Protein 5MQH (pdb70)

InterPro domains:
  IPR001932 PPM-type phosphatase-like domain [PF07228] (620-804)
  IPR001932 PPM-type phosphatase-like domain [PS51746] (594-804)
  IPR001932 PPM-type phosphatase-like domain [SM00331] (592-804)
  IPR001932 PPM-type phosphatase-like domain [SM00332] (322-802)
  IPR014221 Stage II sporulation protein E [TIGR02865] (44-804)
  IPR036457 PPM-type phosphatase-like domain superfamily [G3DSA:3.60.40.10] (586-827)
  IPR036457 PPM-type phosphatase-like domain superfamily [SSF81606] (593-805)
  IPR045768 Stage II sporulation protein E, N-terminal [PF19732] (1-607)
  IPR052016 Bacterial Sigma Factor Regulator [PTHR43156] (480-805)

Organism: Bacillus subtilis (strain 168) (NCBI:txid224308)

Sequence (228 aa):
HHHSYRVSTGAAHAAKGGGLVSGDSYSMMELGARKYAIAISDGGARAHFESNETIKLLEKILESGIDEKIAIKTINSILSLRTTDEIYSTLDLSIIDLQDASCKFLKVGSTPSFIKRGDQVMKVQASNLPIGIINEFDVEVVSEQLKAGDLLIMMSDGIFEGPKHVENHDLWMKRKMKGLKTNDPQEIADLLMEEVIRTRSGQIEDDMTVVVVRIDHNTPKWASIPVP

Foldseek 3Di:
DDFQKDKAKAKDKAFAQRDDDAQKDWDWAQPPDFKIKIKIKHWPPVRVVLVVVLVVVLVCLQVVPDDFLVSQVVNLVSCPPSHDPVTLMWMWMKMAGRHQRKMKIKTFDDFWKWKDDPLDIDTDFDDPDDPPDDRPRSMDMDIDHDDALMKIKGKDPQLLPQQPPDDDSVVVVSVVVSPDDDSRFHVSNVVSVVVSCVNVPNHRRGIIMMMMMGMHGCDDPPDDDDDD

GO terms:
  GO:0042601 endospore-forming forespore (C, IDA)
  GO:0005515 protein binding (F, IPI)

Radius of gyration: 17.97 Å; Cα contacts (8 Å, |Δi|>4): 409; chains: 1; bounding box: 43×56×44 Å

Nearest PDB structures (foldseek):
  5mqh-assembly1_A  TM=1.004E+00  e=4.136E-48  Bacillus subtilis
  5ucg-assembly1_A  TM=8.141E-01  e=6.153E-36  Bacillus subtilis subsp. subtilis str. 168
  5ucg-assembly2_E-2  TM=8.140E-01  e=7.369E-36  Bacillus subtilis subsp. subtilis str. 168
  5ucg-assembly3_C  TM=8.212E-01  e=2.311E-35  Bacillus subtilis subsp. subtilis str. 168
  5ucg-assembly1_B  TM=8.108E-01  e=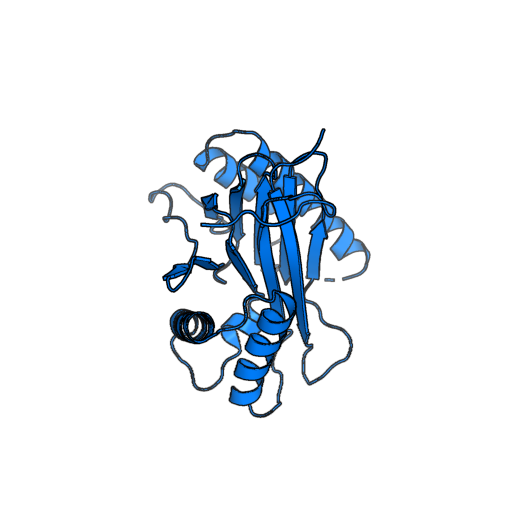2.606E-35  Bacillus subtilis subsp. subtilis str. 168

B-factor: mean 68.5, std 19.84, range [20.0, 147.84]

Secondary structure (DSSP, 8-state):
---SEEEEEEEEEE-GGG-S--SEEEEEE--TTTEEEEEEEE--HHHHHHHHHHHHHHHHHHTTT--HHHHHHHHHHHHHTT--TT---EEEEEEEETTT-EEEEEEESSPPEEEEETTEEEEE--PPPPTTS--TT-EEEEEEE--TT-EEEEE-HHHHT--TT-S-HHHHHHHHHHT-----HHHHHHHHHHHHHHHTTT---S-EEEEEEEEEE---TTPPPP--

Structure (mmCIF, N/CA/C/O backbone):
data_5MQH
#
_entry.id   5MQH
#
_cell.length_a   56.285
_cell.length_b   122.506
_cell.length_c   81.617
_cell.angle_alpha   90.00
_cell.angle_beta   90.00
_cell.angle_gamma   90.00
#
_symmetry.space_group_name_H-M   'C 2 2 21'
#
loop_
_entity.id
_entity.type
_entity.pdbx_description
1 polymer 'Serine phosphatase'
2 water water
#
loop_
_atom_site.group_PDB
_atom_site.id
_atom_site.type_symbol
_atom_site.label_atom_id
_atom_site.label_alt_id
_atom_site.label_comp_id
_atom_site.label_asym_id
_atom_site.label_entity_id
_atom_site.label_seq_id
_atom_site.pdbx_PDB_ins_code
_atom_site.Cartn_x
_atom_site.Cartn_y
_atom_site.Cartn_z
_atom_site.occupancy
_atom_site.B_iso_or_equiv
_atom_site.auth_seq_id
_atom_site.auth_comp_id
_atom_site.auth_asym_id
_atom_site.auth_atom_id
_atom_site.pdbx_PDB_model_num
ATOM 1 N N . HIS A 1 8 ? -3.161 33.144 -12.090 1.00 118.94 587 HIS A N 1
ATOM 2 C CA . HIS A 1 8 ? -1.830 33.663 -12.553 1.00 121.00 587 HIS A CA 1
ATOM 3 C C . HIS A 1 8 ? -0.774 33.778 -11.427 1.00 110.93 587 HIS A C 1
ATOM 4 O O . HIS A 1 8 ? 0.429 33.751 -11.710 1.00 114.58 587 HIS A O 1
ATOM 11 N N . HIS A 1 9 ? -1.215 33.933 -10.177 1.00 97.80 588 HIS A N 1
ATOM 12 C CA . HIS A 1 9 ? -0.315 33.989 -9.018 1.00 92.67 588 HIS A CA 1
ATOM 13 C C . HIS A 1 9 ? -0.465 32.696 -8.234 1.00 87.57 588 HIS A C 1
ATOM 14 O O . HIS A 1 9 ? -1.582 32.326 -7.868 1.00 84.68 588 HIS A O 1
ATOM 21 N N . HIS A 1 10 ? 0.652 32.031 -7.935 1.00 82.73 589 HIS A N 1
ATOM 22 C CA . HIS A 1 10 ? 0.585 30.754 -7.210 1.00 77.37 589 HIS A CA 1
ATOM 23 C C . HIS A 1 10 ? 0.532 30.841 -5.694 1.00 72.19 589 HIS A C 1
ATOM 24 O O . HIS A 1 10 ? 1.210 31.670 -5.095 1.00 72.04 589 HIS A O 1
ATOM 31 N N . SER A 1 11 ? -0.324 30.006 -5.095 1.00 64.06 590 SER A N 1
ATOM 32 C CA . SER A 1 11 ? -0.578 30.058 -3.657 1.00 67.33 590 SER A CA 1
ATOM 33 C C . SER A 1 11 ? 0.643 29.613 -2.875 1.00 67.59 590 SER A C 1
ATOM 34 O O . SER A 1 11 ? 0.877 30.099 -1.761 1.00 72.10 590 SER A O 1
ATOM 37 N N . TYR A 1 12 ? 1.415 28.693 -3.471 1.00 65.56 591 TYR A N 1
ATOM 38 C CA . TYR A 1 12 ? 2.632 28.148 -2.871 1.00 61.77 591 TYR A CA 1
ATOM 39 C C . TYR A 1 12 ? 3.854 28.446 -3.707 1.00 52.90 591 TYR A C 1
ATOM 40 O O . TYR A 1 12 ? 3.763 28.714 -4.869 1.00 54.60 591 TYR A O 1
ATOM 49 N N . ARG A 1 13 ? 5.005 28.360 -3.074 1.00 57.49 592 ARG A N 1
ATOM 50 C CA . ARG A 1 13 ? 6.302 28.636 -3.677 1.00 56.96 592 ARG A CA 1
ATOM 51 C C . ARG A 1 13 ? 7.276 27.598 -3.098 1.00 56.55 592 ARG A C 1
ATOM 52 O O . ARG A 1 13 ? 6.996 26.977 -2.083 1.00 60.04 592 ARG A O 1
ATOM 60 N N . VAL A 1 14 ? 8.437 27.425 -3.697 1.00 57.07 593 VAL A N 1
ATOM 61 C CA . VAL A 1 14 ? 9.334 26.375 -3.259 1.00 55.07 593 VAL A CA 1
ATOM 62 C C . VAL A 1 14 ? 10.715 26.950 -2.960 1.00 54.69 593 VAL A C 1
ATOM 63 O O . VAL A 1 14 ? 11.194 27.807 -3.686 1.00 55.78 593 VAL A O 1
ATOM 67 N N . SER A 1 15 ? 11.342 26.503 -1.881 1.00 55.37 594 SER A N 1
ATOM 68 C CA . SER A 1 15 ? 12.741 26.863 -1.617 1.00 54.02 594 SER A CA 1
ATOM 69 C C . SER A 1 15 ? 13.543 25.581 -1.554 1.00 52.31 594 SER A C 1
ATOM 70 O O . SER A 1 15 ? 13.114 24.621 -0.931 1.00 52.65 594 SER A O 1
ATOM 73 N N . THR A 1 16 ? 14.711 25.590 -2.180 1.00 45.34 595 THR A N 1
ATOM 74 C CA . THR A 1 16 ? 15.412 24.385 -2.495 1.00 43.29 595 THR A CA 1
ATOM 75 C C . THR A 1 16 ? 16.892 24.467 -2.180 1.00 45.51 595 THR A C 1
ATOM 76 O O . THR A 1 16 ? 17.490 25.549 -2.174 1.00 49.69 595 THR A O 1
ATOM 80 N N . GLY A 1 17 ? 17.489 23.303 -1.992 1.00 39.82 596 GLY A N 1
ATOM 81 C CA . GLY A 1 17 ? 18.889 23.211 -1.661 1.00 42.72 596 GLY A CA 1
ATOM 82 C C . GLY A 1 17 ? 19.388 21.880 -2.156 1.00 41.95 596 GLY A C 1
ATOM 83 O O . GLY A 1 17 ? 18.588 21.016 -2.520 1.00 44.31 596 GLY A O 1
ATOM 84 N N . ALA A 1 18 ? 20.699 21.720 -2.196 1.00 38.01 597 ALA A N 1
ATOM 85 C CA . ALA A 1 18 ? 21.275 20.565 -2.833 1.00 41.77 597 ALA A CA 1
ATOM 86 C C . ALA A 1 18 ? 22.732 20.490 -2.489 1.00 43.80 597 ALA A C 1
ATOM 87 O O . ALA A 1 18 ? 23.398 21.510 -2.513 1.00 55.38 597 ALA A O 1
ATOM 89 N N . ALA A 1 19 ? 23.195 19.305 -2.115 1.00 41.59 598 ALA A N 1
ATOM 90 C CA . ALA A 1 19 ? 24.615 19.032 -1.909 1.00 47.48 598 ALA A CA 1
ATOM 91 C C . ALA A 1 19 ? 24.952 17.824 -2.770 1.00 51.12 598 ALA A C 1
ATOM 92 O O . ALA A 1 19 ? 24.081 17.005 -3.035 1.00 50.00 598 ALA A O 1
ATOM 94 N N . HIS A 1 20 ? 26.203 17.750 -3.210 1.00 50.24 599 HIS A N 1
ATOM 95 C CA . HIS A 1 20 ? 26.655 16.735 -4.144 1.00 53.96 599 HIS A CA 1
ATOM 96 C C . HIS A 1 20 ? 28.176 16.529 -4.005 1.00 56.44 599 HIS A C 1
ATOM 97 O O . HIS A 1 20 ? 28.943 17.488 -4.016 1.00 59.52 599 HIS A O 1
ATOM 104 N N . ALA A 1 21 ? 28.592 15.282 -3.820 1.00 55.89 600 ALA A N 1
ATOM 105 C CA . ALA A 1 21 ? 29.994 14.919 -3.726 1.00 59.47 600 ALA A CA 1
ATOM 106 C C . ALA A 1 21 ? 30.269 13.814 -4.703 1.00 63.12 600 ALA A C 1
ATOM 107 O O . ALA A 1 21 ? 29.347 13.088 -5.078 1.00 69.06 600 ALA A O 1
ATOM 109 N N . ALA A 1 22 ? 31.538 13.687 -5.094 1.00 67.04 601 ALA A N 1
ATOM 110 C CA . ALA A 1 22 ? 31.978 12.660 -6.046 1.00 71.12 601 ALA A CA 1
ATOM 111 C C . ALA A 1 22 ? 32.850 11.600 -5.375 1.00 78.57 601 ALA A C 1
ATOM 112 O O . ALA A 1 22 ? 33.341 11.807 -4.256 1.00 69.41 601 ALA A O 1
ATOM 114 N N . LYS A 1 23 ? 33.008 10.470 -6.073 1.00 84.66 602 LYS A N 1
ATOM 115 C CA . LYS A 1 23 ? 33.928 9.386 -5.697 1.00 93.78 602 LYS A CA 1
ATOM 116 C C . LYS A 1 23 ? 35.343 9.894 -5.377 1.00 101.60 602 LYS A C 1
ATOM 117 O O . LYS A 1 23 ? 35.879 10.726 -6.122 1.00 102.20 602 LYS A O 1
ATOM 123 N N . GLY A 1 24 ? 35.929 9.386 -4.285 1.00 103.05 603 GLY A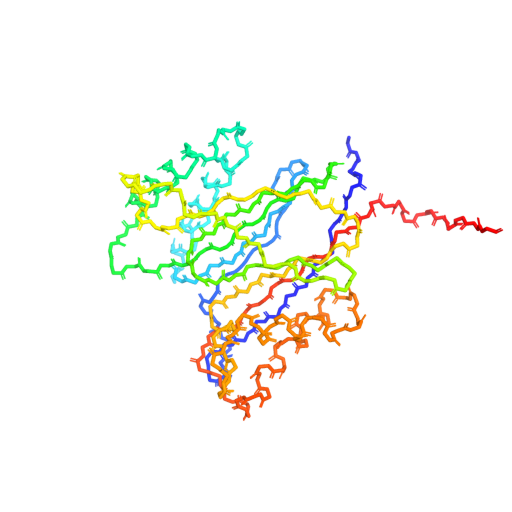 N 1
ATOM 124 C CA . GLY A 1 24 ? 37.302 9.726 -3.844 1.00 103.99 603 GLY A CA 1
ATOM 125 C C . GLY A 1 24 ? 37.662 11.202 -3.671 1.00 107.61 603 GLY A C 1
ATOM 126 O O . GLY A 1 24 ? 38.829 11.578 -3.818 1.00 107.14 603 GLY A O 1
ATOM 127 N N . GLY A 1 25 ? 36.673 12.036 -3.346 1.00 104.77 604 GLY A N 1
ATOM 128 C CA . GLY A 1 25 ? 36.845 13.494 -3.335 1.00 100.31 604 GLY A CA 1
ATOM 129 C C . GLY A 1 25 ? 37.112 14.059 -4.720 1.00 98.92 604 GLY A C 1
ATOM 130 O O . GLY A 1 25 ? 37.882 15.006 -4.872 1.00 108.76 604 GLY A O 1
ATOM 131 N N . GLY A 1 26 ? 36.475 13.469 -5.730 1.00 96.45 605 GLY A N 1
ATOM 132 C CA . GLY A 1 26 ? 36.663 13.868 -7.120 1.00 95.65 605 GLY A CA 1
ATOM 133 C C . GLY A 1 26 ? 35.894 15.132 -7.446 1.00 89.15 605 GLY A C 1
ATOM 134 O O . GLY A 1 26 ? 35.104 15.602 -6.638 1.00 79.49 605 GLY A O 1
ATOM 135 N N . LEU A 1 27 ? 36.116 15.662 -8.647 1.00 96.96 606 LEU A N 1
ATOM 136 C CA . LEU A 1 27 ? 35.576 16.973 -9.054 1.00 103.90 606 LEU A CA 1
ATOM 137 C C . LEU A 1 27 ? 34.311 16.891 -9.936 1.00 95.75 606 LEU A C 1
ATOM 138 O O . LEU A 1 27 ? 33.575 17.868 -10.017 1.00 91.05 606 LEU A O 1
ATOM 143 N N . VAL A 1 28 ? 34.059 15.745 -10.580 1.00 97.87 607 VAL A N 1
ATOM 144 C CA . VAL A 1 28 ? 32.830 15.518 -11.376 1.00 93.07 607 VAL A CA 1
ATOM 145 C C . VAL A 1 28 ? 32.117 14.223 -10.945 1.00 93.16 607 VAL A C 1
ATOM 146 O O . VAL A 1 28 ? 32.702 13.149 -11.065 1.00 83.08 607 VAL A O 1
ATOM 150 N N . SER A 1 29 ? 30.858 14.335 -10.483 1.00 93.68 608 SER A N 1
ATOM 151 C CA . SER A 1 29 ? 29.986 13.175 -10.180 1.00 88.48 608 SER A CA 1
ATOM 152 C C . SER A 1 29 ? 29.137 12.670 -11.381 1.00 86.91 608 SER A C 1
ATOM 153 O O . SER A 1 29 ? 28.868 13.422 -12.329 1.00 83.40 608 SER A O 1
ATOM 156 N N . GLY A 1 30 ? 28.747 11.385 -11.314 1.00 85.03 609 GLY A N 1
ATOM 157 C CA . GLY A 1 30 ? 27.821 10.709 -12.259 1.00 77.50 609 GLY A CA 1
ATOM 158 C C . GLY A 1 30 ? 26.348 10.629 -11.837 1.00 76.97 609 GLY A C 1
ATOM 159 O O . GLY A 1 30 ? 25.500 10.144 -12.598 1.00 66.09 609 GLY A O 1
ATOM 160 N N . ASP A 1 31 ? 26.038 11.085 -10.621 1.00 75.27 610 ASP A N 1
ATOM 161 C CA . ASP A 1 31 ? 24.659 11.373 -10.242 1.00 74.40 610 ASP A CA 1
ATOM 162 C C . ASP A 1 31 ? 24.211 12.565 -11.075 1.00 69.88 610 ASP A C 1
ATOM 163 O O . ASP A 1 31 ? 24.982 13.490 -11.296 1.00 71.67 610 ASP A O 1
ATOM 168 N N . SER A 1 32 ? 22.968 12.534 -11.528 1.00 62.07 611 SER A N 1
ATOM 169 C CA . SER A 1 32 ? 22.342 13.656 -12.198 1.00 59.31 611 SER A CA 1
ATOM 170 C C . SER A 1 32 ? 21.192 14.117 -11.287 1.00 60.22 611 SER A C 1
ATOM 171 O O . SER A 1 32 ? 20.601 13.281 -10.603 1.00 61.55 611 SER A O 1
ATOM 174 N N . TYR A 1 33 ? 20.919 15.430 -11.231 1.00 52.49 612 TYR A N 1
ATOM 175 C CA . TYR A 1 33 ? 19.655 15.925 -10.687 1.00 50.34 612 TYR A CA 1
ATOM 176 C C . TYR A 1 33 ? 19.173 17.194 -11.364 1.00 54.08 612 TYR A C 1
ATOM 177 O O . TYR A 1 33 ? 19.922 17.898 -12.033 1.00 49.40 612 TYR A O 1
ATOM 186 N N . SER A 1 34 ? 17.896 17.479 -11.168 1.00 58.79 613 SER A N 1
ATOM 187 C CA . SER A 1 34 ? 17.273 18.617 -11.786 1.00 58.92 613 SER A CA 1
ATOM 188 C C . SER A 1 34 ? 16.101 19.074 -10.943 1.00 61.28 613 SER A C 1
ATOM 189 O O . SER A 1 34 ? 15.378 18.247 -10.377 1.00 64.71 613 SER A O 1
ATOM 192 N N . MET A 1 35 ? 15.916 20.386 -10.866 1.00 64.10 614 MET A N 1
ATOM 193 C CA . MET A 1 35 ? 14.721 20.975 -10.251 1.00 67.04 614 MET A CA 1
ATOM 194 C C . MET A 1 35 ? 14.249 22.211 -11.023 1.00 61.81 614 MET A C 1
ATOM 195 O O . MET A 1 35 ? 14.940 23.209 -11.069 1.00 60.33 614 MET A O 1
ATOM 200 N N . MET A 1 36 ? 13.045 22.116 -11.575 1.00 62.60 615 MET A N 1
ATOM 201 C CA . MET A 1 36 ? 12.581 22.915 -12.706 1.00 63.96 615 MET A CA 1
ATOM 202 C C . MET A 1 36 ? 11.114 23.184 -12.530 1.00 66.23 615 MET A C 1
ATOM 203 O O . MET A 1 36 ? 10.398 22.357 -11.986 1.00 63.96 615 MET A O 1
ATOM 208 N N . GLU A 1 37 ? 10.651 24.285 -13.102 1.00 72.36 616 GLU A N 1
ATOM 209 C CA . GLU A 1 37 ? 9.282 24.714 -12.928 1.00 76.88 616 GLU A CA 1
ATOM 210 C C . GLU A 1 37 ? 8.230 23.827 -13.614 1.00 80.14 616 GLU A C 1
ATOM 211 O O . GLU A 1 37 ? 7.111 23.762 -13.132 1.00 90.78 616 GLU A O 1
ATOM 217 N N . LEU A 1 38 ? 8.560 23.137 -14.701 1.00 73.20 617 LEU A N 1
ATOM 218 C CA . LEU A 1 38 ? 7.564 22.270 -15.380 1.00 81.20 617 LEU A CA 1
ATOM 219 C C . LEU A 1 38 ? 6.218 22.967 -15.632 1.00 82.96 617 LEU A C 1
ATOM 220 O O . LEU A 1 38 ? 5.230 22.764 -14.896 1.00 73.57 617 LEU A O 1
ATOM 225 N N . GLY A 1 39 ? 6.206 23.807 -16.669 1.00 85.35 618 GLY A N 1
ATOM 226 C CA . GLY A 1 39 ? 4.998 24.490 -17.110 1.00 83.12 618 GLY A CA 1
ATOM 227 C C . GLY A 1 39 ? 4.479 25.489 -16.099 1.00 89.21 618 GLY A C 1
ATOM 228 O O . GLY A 1 39 ? 5.251 26.057 -15.313 1.00 98.92 618 GLY A O 1
ATOM 229 N N . ALA A 1 40 ? 3.160 25.674 -16.107 1.00 91.18 619 ALA A N 1
ATOM 230 C CA . ALA A 1 40 ? 2.499 26.708 -15.308 1.00 87.97 619 ALA A CA 1
ATOM 231 C C . ALA A 1 40 ? 2.603 26.464 -13.802 1.00 84.30 619 ALA A C 1
ATOM 232 O O . ALA A 1 40 ? 3.409 27.099 -13.108 1.00 82.54 619 ALA A O 1
ATOM 234 N N . ARG A 1 41 ? 1.820 25.506 -13.321 1.00 81.94 620 ARG A N 1
ATOM 235 C CA . ARG A 1 41 ? 1.532 25.379 -11.892 1.00 84.28 620 ARG A CA 1
ATOM 236 C C . ARG A 1 41 ? 2.245 24.252 -11.137 1.00 74.73 620 ARG A C 1
ATOM 237 O O . ARG A 1 41 ? 2.071 24.127 -9.933 1.00 78.14 620 ARG A O 1
ATOM 245 N N . LYS A 1 42 ? 3.079 23.485 -11.828 1.00 63.95 621 LYS A N 1
ATOM 246 C CA . LYS A 1 42 ? 3.795 22.362 -11.247 1.00 65.56 621 LYS A CA 1
ATOM 247 C C . LYS A 1 42 ? 5.229 22.754 -10.937 1.00 59.54 621 LYS A C 1
ATOM 248 O O . LYS A 1 42 ? 5.694 23.747 -11.423 1.00 63.23 621 LYS A O 1
ATOM 254 N N . TYR A 1 43 ? 5.907 21.980 -10.098 1.00 61.15 622 TYR A N 1
ATOM 255 C CA . TYR A 1 43 ? 7.352 22.130 -9.862 1.00 56.01 622 TYR A CA 1
ATOM 256 C C . TYR A 1 43 ? 7.915 20.737 -9.725 1.00 51.42 622 TYR A C 1
ATOM 257 O O . TYR A 1 43 ? 7.325 19.951 -9.014 1.00 58.18 622 TYR A O 1
ATOM 266 N N . ALA A 1 44 ? 9.047 20.450 -10.362 1.00 45.86 623 ALA A N 1
ATOM 267 C CA . ALA A 1 44 ? 9.533 19.088 -10.532 1.00 45.96 623 ALA A CA 1
ATOM 268 C C . ALA A 1 44 ? 10.965 18.892 -10.054 1.00 50.62 623 ALA A C 1
ATOM 269 O O . ALA A 1 44 ? 11.892 19.639 -10.436 1.00 49.21 623 ALA A O 1
ATOM 271 N N . ILE A 1 45 ? 11.149 17.829 -9.279 1.00 47.72 624 ILE A N 1
ATOM 272 C CA . ILE A 1 45 ? 12.439 17.487 -8.726 1.00 46.38 624 ILE A CA 1
ATOM 273 C C . ILE A 1 45 ? 12.772 16.081 -9.202 1.00 47.56 624 ILE A C 1
ATOM 274 O O . ILE A 1 45 ? 11.916 15.213 -9.146 1.00 51.23 624 ILE A O 1
ATOM 279 N N . ALA A 1 46 ? 14.003 15.839 -9.652 1.00 48.51 625 ALA A N 1
ATOM 280 C CA . ALA A 1 46 ? 14.431 14.491 -10.021 1.00 46.57 625 ALA A CA 1
ATOM 281 C C . ALA A 1 46 ? 15.876 14.226 -9.681 1.00 44.64 625 ALA A C 1
ATOM 282 O O . ALA A 1 46 ? 16.694 15.101 -9.758 1.00 43.90 625 ALA A O 1
ATOM 284 N N . ILE A 1 47 ? 16.169 12.998 -9.290 1.00 47.37 626 ILE A N 1
ATOM 285 C CA . ILE A 1 47 ? 17.518 12.527 -9.128 1.00 45.59 626 ILE A CA 1
ATOM 286 C C . ILE A 1 47 ? 17.569 11.218 -9.858 1.00 44.51 626 ILE A C 1
ATOM 287 O O . ILE A 1 47 ? 16.613 10.434 -9.771 1.00 43.87 626 ILE A O 1
ATOM 292 N N . SER A 1 48 ? 18.685 10.976 -10.547 1.00 42.56 627 SER A N 1
ATOM 293 C CA . SER A 1 48 ? 18.926 9.713 -11.246 1.00 46.96 627 SER A CA 1
ATOM 294 C C . SER A 1 48 ? 20.405 9.357 -11.184 1.00 55.82 627 SER A C 1
ATOM 295 O O . SER A 1 48 ? 21.263 10.227 -11.095 1.00 59.81 627 SER A O 1
ATOM 298 N N . ASP A 1 49 ? 20.670 8.056 -11.157 1.00 69.04 628 ASP A N 1
ATOM 299 C CA . ASP A 1 49 ? 22.012 7.490 -11.224 1.00 70.15 628 ASP A CA 1
ATOM 300 C C . ASP A 1 49 ? 21.902 6.382 -12.270 1.00 73.29 628 ASP A C 1
ATOM 301 O O . ASP A 1 49 ? 20.944 5.610 -12.253 1.00 66.26 628 ASP A O 1
ATOM 306 N N . GLY A 1 50 ? 22.844 6.331 -13.206 1.00 83.39 629 GLY A N 1
ATOM 307 C CA . GLY A 1 50 ? 22.684 5.512 -14.420 1.00 89.60 629 GLY A CA 1
ATOM 308 C C . GLY A 1 50 ? 21.749 6.201 -15.409 1.00 97.70 629 GLY A C 1
ATOM 309 O O . GLY A 1 50 ? 21.237 5.584 -16.341 1.00 91.56 629 GLY A O 1
ATOM 310 N N . GLY A 1 54 ? 27.973 10.503 -20.434 0.50 73.77 633 GLY A N 1
ATOM 311 C CA . GLY A 1 54 ? 27.672 10.760 -21.839 0.50 74.73 633 GLY A CA 1
ATOM 312 C C . GLY A 1 54 ? 26.853 12.021 -22.053 0.50 73.98 633 GLY A C 1
ATOM 313 O O . GLY A 1 54 ? 25.970 12.347 -21.259 0.50 74.18 633 GLY A O 1
ATOM 314 N N . ALA A 1 55 ? 27.141 12.739 -23.131 0.50 75.74 634 ALA A N 1
ATOM 315 C CA . ALA A 1 55 ? 26.370 13.935 -23.471 0.50 75.50 634 ALA A CA 1
ATOM 316 C C . ALA A 1 55 ? 24.976 13.529 -23.948 0.50 76.12 634 ALA A C 1
ATOM 317 O O . ALA A 1 55 ? 23.969 14.033 -23.452 0.50 66.35 634 ALA A O 1
ATOM 319 N N . ARG A 1 56 ? 24.937 12.607 -24.912 0.50 78.64 635 ARG A N 1
ATOM 320 C CA . ARG A 1 56 ? 23.680 12.067 -25.439 0.50 79.61 635 ARG A CA 1
ATOM 321 C C . ARG A 1 56 ? 22.854 11.334 -24.381 0.50 82.13 635 ARG A C 1
ATOM 322 O O . ARG A 1 56 ? 21.627 11.367 -24.421 0.50 77.60 635 ARG A O 1
ATOM 330 N N . ALA A 1 57 ? 23.537 10.670 -23.449 1.00 92.63 636 ALA A N 1
ATOM 331 C CA . ALA A 1 57 ? 22.907 9.976 -22.305 1.00 96.60 636 ALA A CA 1
ATOM 332 C C . ALA A 1 57 ? 21.947 10.865 -21.504 1.00 100.87 636 ALA A C 1
ATOM 333 O O . ALA A 1 57 ? 20.777 10.506 -21.316 1.00 105.23 636 ALA A O 1
ATOM 335 N N . HIS A 1 58 ? 22.439 12.018 -21.046 1.00 101.79 637 HIS A N 1
ATOM 336 C CA . HIS A 1 58 ? 21.595 12.987 -20.333 1.00 107.65 637 HIS A CA 1
ATOM 337 C C . HIS A 1 58 ? 20.489 13.630 -21.197 1.00 108.05 637 HIS A C 1
ATOM 338 O O . HIS A 1 58 ? 19.550 14.207 -20.648 1.00 110.27 637 HIS A O 1
ATOM 345 N N . PHE A 1 59 ? 20.598 13.562 -22.525 1.00 109.36 638 PHE A N 1
ATOM 346 C CA . PHE A 1 59 ? 19.474 13.943 -23.387 1.00 113.76 638 PHE A CA 1
ATOM 347 C C . PHE A 1 59 ? 18.373 12.868 -23.360 1.00 106.74 638 PHE A C 1
ATOM 348 O O . PHE A 1 59 ? 17.177 13.181 -23.264 1.00 93.73 638 PHE A O 1
ATOM 356 N N . GLU A 1 60 ? 18.779 11.608 -23.460 1.00 106.44 639 GLU A N 1
ATOM 357 C CA . GLU A 1 60 ? 17.827 10.506 -23.429 1.00 105.72 639 GLU A CA 1
ATOM 358 C C . GLU A 1 60 ? 17.132 10.421 -22.077 1.00 96.51 639 GLU A C 1
ATOM 359 O O . GLU A 1 60 ? 15.914 10.238 -22.035 1.00 93.76 639 GLU A O 1
ATOM 365 N N . SER A 1 61 ? 17.904 10.577 -20.993 1.00 90.17 640 SER A N 1
ATOM 366 C CA . SER A 1 61 ? 17.354 10.681 -19.616 1.00 85.47 640 SER A CA 1
ATOM 367 C C . SER A 1 61 ? 16.293 11.760 -19.468 1.00 74.93 640 SER A C 1
ATOM 368 O O . SER A 1 61 ? 15.172 11.471 -19.064 1.00 74.52 640 SER A O 1
ATOM 371 N N . ASN A 1 62 ? 16.646 12.999 -19.802 1.00 67.44 641 ASN A N 1
ATOM 372 C CA . ASN A 1 62 ? 15.708 14.111 -19.660 1.00 73.39 641 ASN A CA 1
ATOM 373 C C . ASN A 1 62 ? 14.448 13.844 -20.477 1.00 69.39 641 ASN A C 1
ATOM 374 O O . ASN A 1 62 ? 13.331 14.154 -20.026 1.00 61.69 641 ASN A O 1
ATOM 379 N N . GLU A 1 63 ? 14.629 13.227 -21.645 1.00 61.78 642 GLU A N 1
ATOM 380 C CA . GLU A 1 63 ? 13.513 12.889 -22.482 1.00 62.53 642 GLU A CA 1
ATOM 381 C C . GLU A 1 63 ? 12.635 11.870 -21.796 1.00 61.21 642 GLU A C 1
ATOM 382 O O . GLU A 1 63 ? 11.415 12.096 -21.670 1.00 64.65 642 GLU A O 1
ATOM 388 N N . THR A 1 64 ? 13.217 10.770 -21.318 1.00 60.75 643 THR A N 1
ATOM 389 C CA . THR A 1 64 ? 12.362 9.771 -20.623 1.00 61.65 643 THR A CA 1
ATOM 390 C C . THR A 1 64 ? 11.697 10.334 -19.375 1.00 58.91 643 THR A C 1
ATOM 391 O O . THR A 1 64 ? 10.522 10.037 -19.114 1.00 58.05 643 THR A O 1
ATOM 395 N N . ILE A 1 65 ? 12.410 11.223 -18.682 1.00 56.75 644 ILE A N 1
ATOM 396 C CA . ILE A 1 65 ? 11.870 11.924 -17.519 1.00 56.28 644 ILE A CA 1
ATOM 397 C C . ILE A 1 65 ? 10.671 12.787 -17.922 1.00 61.33 644 ILE A C 1
ATOM 398 O O . ILE A 1 65 ? 9.660 12.826 -17.191 1.00 55.88 644 ILE A O 1
ATOM 403 N N . LYS A 1 66 ? 10.775 13.463 -19.076 1.00 64.13 645 LYS A N 1
ATOM 404 C CA . LYS A 1 66 ? 9.660 14.244 -19.604 1.00 65.50 645 LYS A CA 1
ATOM 405 C C . LYS A 1 66 ? 8.460 13.347 -19.881 1.00 65.38 645 LYS A C 1
ATOM 406 O O . LYS A 1 66 ? 7.319 13.724 -19.590 1.00 59.38 645 LYS A O 1
ATOM 412 N N . LEU A 1 67 ? 8.704 12.152 -20.419 1.00 62.29 646 LEU A N 1
ATOM 413 C CA . LEU A 1 67 ? 7.588 11.242 -20.680 1.00 61.47 646 LEU A CA 1
ATOM 414 C C . LEU A 1 67 ? 6.957 10.850 -19.380 1.00 58.43 646 LEU A C 1
ATOM 415 O O . LEU A 1 67 ? 5.742 10.994 -19.200 1.00 57.55 646 LEU A O 1
ATOM 420 N N . LEU A 1 68 ? 7.789 10.436 -18.440 1.00 55.38 647 LEU A N 1
ATOM 421 C CA . LEU A 1 68 ? 7.266 10.005 -17.148 1.00 54.86 647 LEU A CA 1
ATOM 422 C C . LEU A 1 68 ? 6.504 11.144 -16.469 1.00 53.30 647 LEU A C 1
ATOM 423 O O . LEU A 1 68 ? 5.453 10.917 -15.866 1.00 50.97 647 LEU A O 1
ATOM 428 N N . GLU A 1 69 ? 6.999 12.372 -16.630 1.00 50.53 648 GLU A N 1
ATOM 429 C CA . GLU A 1 69 ? 6.300 13.529 -16.098 1.00 55.81 648 GLU A CA 1
ATOM 430 C C . GLU A 1 69 ? 4.873 13.569 -16.598 1.00 53.24 648 GLU A C 1
ATOM 431 O O . GLU A 1 69 ? 3.954 13.630 -15.815 1.00 53.42 648 GLU A O 1
ATOM 437 N N . LYS A 1 70 ? 4.694 13.466 -17.906 1.00 55.55 649 LYS A N 1
ATOM 438 C CA . LYS A 1 70 ? 3.387 13.676 -18.510 1.00 55.80 649 LYS A CA 1
ATOM 439 C C . LYS A 1 70 ? 2.382 12.602 -18.102 1.00 51.39 649 LYS A C 1
ATOM 440 O O . LYS A 1 70 ? 1.203 12.902 -17.859 0.50 47.08 649 LYS A O 1
ATOM 446 N N . ILE A 1 71 ? 2.863 11.375 -17.954 1.00 49.17 650 ILE A N 1
ATOM 447 C CA . ILE A 1 71 ? 2.019 10.301 -17.439 1.00 53.98 650 ILE A CA 1
ATOM 448 C C . ILE A 1 71 ? 1.636 10.542 -16.014 1.00 53.00 650 ILE A C 1
ATOM 449 O O . ILE A 1 71 ? 0.455 10.505 -15.677 1.00 57.36 650 ILE A O 1
ATOM 454 N N . LEU A 1 72 ? 2.626 10.778 -15.169 1.00 51.61 651 LEU A N 1
ATOM 455 C CA . LEU A 1 72 ? 2.349 11.128 -13.778 1.00 56.07 651 LEU A CA 1
ATOM 456 C C . LEU A 1 72 ? 1.240 12.176 -13.598 1.00 52.61 651 LEU A C 1
ATOM 457 O O . LEU A 1 72 ? 0.412 12.050 -12.702 0.50 44.66 651 LEU A O 1
ATOM 462 N N . GLU A 1 73 ? 1.252 13.191 -14.470 1.00 55.98 652 GLU A N 1
ATOM 463 C CA . GLU A 1 73 ? 0.309 14.315 -14.418 1.00 61.17 652 GLU A CA 1
ATOM 464 C C . GLU A 1 73 ? -1.017 14.147 -15.145 1.00 59.27 652 GLU A C 1
ATOM 465 O O . GLU A 1 73 ? -1.866 15.031 -15.096 0.73 60.29 652 GLU A O 1
ATOM 471 N N . SER A 1 74 ? -1.204 13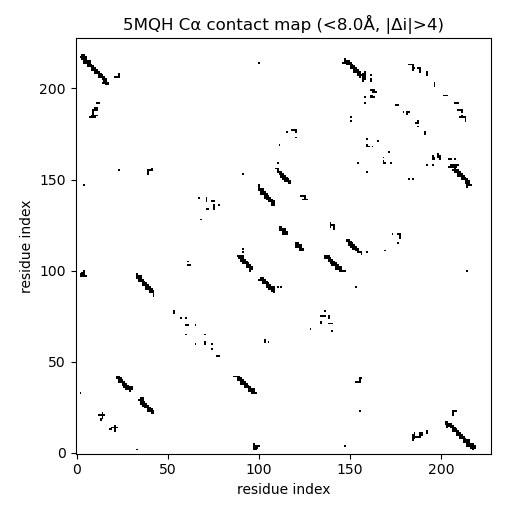.002 -15.781 1.00 59.70 653 SER A N 1
ATOM 472 C CA . SER A 1 74 ? -2.265 12.813 -16.748 1.00 56.08 653 SER A CA 1
ATOM 473 C C . SER A 1 74 ? -3.631 12.608 -16.106 1.00 57.85 653 SER A C 1
ATOM 474 O O . SER A 1 74 ? -4.648 12.762 -16.786 0.73 58.24 653 SER A O 1
ATOM 477 N N . GLY A 1 75 ? -3.665 12.265 -14.810 1.00 58.28 654 GLY A N 1
ATOM 478 C CA . GLY A 1 75 ? -4.931 12.020 -14.103 1.00 54.35 654 GLY A CA 1
ATOM 479 C C . GLY A 1 75 ? -5.345 10.577 -14.213 1.00 56.29 654 GLY A C 1
ATOM 480 O O . GLY A 1 75 ? -6.455 10.176 -13.839 1.00 50.51 654 GLY A O 1
ATOM 481 N N . ILE A 1 76 ? -4.402 9.782 -14.682 1.00 64.44 655 ILE A N 1
ATOM 482 C CA . ILE A 1 76 ? -4.628 8.389 -15.000 1.00 72.23 655 ILE A CA 1
ATOM 483 C C . ILE A 1 76 ? -4.628 7.633 -13.674 1.00 69.42 655 ILE A C 1
ATOM 484 O O . ILE A 1 76 ? -4.001 8.094 -12.713 1.00 70.52 655 ILE A O 1
ATOM 489 N N . ASP A 1 77 ? -5.334 6.505 -13.610 1.00 66.66 656 ASP A N 1
ATOM 490 C CA . ASP A 1 77 ? -5.263 5.626 -12.437 1.00 62.73 656 ASP A CA 1
ATOM 491 C C . ASP A 1 77 ? -3.833 5.102 -12.210 1.00 68.69 656 ASP A C 1
ATOM 492 O O . ASP A 1 77 ? -3.071 4.878 -13.163 1.00 72.50 656 ASP A O 1
ATOM 497 N N . GLU A 1 78 ? -3.482 4.901 -10.939 1.00 71.69 657 GLU A N 1
ATOM 498 C CA . GLU A 1 78 ? -2.098 4.651 -10.533 1.00 67.38 657 GLU A CA 1
ATOM 499 C C . GLU A 1 78 ? -1.555 3.326 -11.010 1.00 60.22 657 GLU A C 1
ATOM 500 O O . GLU A 1 78 ? -0.345 3.204 -11.242 1.00 56.74 657 GLU A O 1
ATOM 506 N N . LYS A 1 79 ? -2.431 2.339 -11.166 1.00 59.50 658 LYS A N 1
ATOM 507 C CA . LYS A 1 79 ? -2.018 1.016 -11.677 1.00 67.06 658 LYS A CA 1
ATOM 508 C C . LYS A 1 79 ? -1.593 1.133 -13.153 1.00 61.03 658 LYS A C 1
ATOM 509 O O . LYS A 1 79 ? -0.539 0.653 -13.579 1.00 62.14 658 LYS A O 1
ATOM 515 N N . ILE A 1 80 ? -2.420 1.828 -13.915 1.00 56.48 659 ILE A N 1
ATOM 516 C CA . ILE A 1 80 ? -2.192 2.056 -15.331 1.00 48.15 659 ILE A CA 1
ATOM 517 C C . ILE A 1 80 ? -0.905 2.830 -15.560 1.00 43.21 659 ILE A C 1
ATOM 518 O O . ILE A 1 80 ? -0.110 2.505 -16.450 0.50 36.59 659 ILE A O 1
ATOM 523 N N . ALA A 1 81 ? -0.706 3.856 -14.741 1.00 43.68 660 ALA A N 1
ATOM 524 C CA . ALA A 1 81 ? 0.496 4.659 -14.837 1.00 46.12 660 ALA A CA 1
ATOM 525 C C . ALA A 1 81 ? 1.701 3.784 -14.618 1.00 50.53 660 ALA A C 1
ATOM 526 O O . ALA A 1 81 ? 2.691 3.903 -15.344 1.00 51.97 660 ALA A O 1
ATOM 528 N N . ILE A 1 82 ? 1.591 2.885 -13.635 1.00 55.15 661 ILE A N 1
ATOM 529 C CA . ILE A 1 82 ? 2.681 1.982 -13.267 1.00 54.67 661 ILE A CA 1
ATOM 530 C C . ILE A 1 82 ? 3.059 1.112 -14.455 1.00 51.02 661 ILE A C 1
ATOM 531 O O . ILE A 1 82 ? 4.236 1.044 -14.826 1.00 49.22 661 ILE A O 1
ATOM 536 N N . LYS A 1 83 ? 2.071 0.471 -15.074 1.00 51.42 662 LYS A N 1
ATOM 537 C CA . LYS A 1 83 ? 2.378 -0.422 -16.184 1.00 49.99 662 LYS A CA 1
ATOM 538 C C . LYS A 1 83 ? 2.768 0.363 -17.450 1.00 48.66 662 LYS A C 1
ATOM 539 O O . LYS A 1 83 ? 3.634 -0.073 -18.237 1.00 44.97 662 LYS A O 1
ATOM 545 N N . THR A 1 84 ? 2.193 1.553 -17.623 1.00 45.80 663 THR A N 1
ATOM 546 C CA . THR A 1 84 ? 2.633 2.417 -18.706 1.00 42.63 663 THR A CA 1
ATOM 547 C C . THR A 1 84 ? 4.105 2.794 -18.568 1.00 45.63 663 THR A C 1
ATOM 548 O O . THR A 1 84 ? 4.884 2.749 -19.525 1.00 46.20 663 THR A O 1
ATOM 552 N N . ILE A 1 85 ? 4.486 3.169 -17.363 1.00 47.92 664 ILE A N 1
ATOM 553 C CA . ILE A 1 85 ? 5.842 3.580 -17.121 1.00 47.16 664 ILE A CA 1
ATOM 554 C C . ILE A 1 85 ? 6.799 2.422 -17.293 1.00 46.54 664 ILE A C 1
ATOM 555 O O . ILE A 1 85 ? 7.850 2.582 -17.880 1.00 53.94 664 ILE A O 1
ATOM 560 N N . ASN A 1 86 ? 6.443 1.258 -16.789 1.00 48.48 665 ASN A N 1
ATOM 561 C CA . ASN A 1 86 ? 7.231 0.056 -17.065 1.00 47.32 665 ASN A CA 1
ATOM 562 C C . ASN A 1 86 ? 7.431 -0.112 -18.572 1.00 48.29 665 ASN A C 1
ATOM 563 O O . ASN A 1 86 ? 8.566 -0.223 -19.013 1.00 49.25 665 ASN A O 1
ATOM 568 N N . SER A 1 87 ? 6.343 -0.089 -19.364 1.00 47.63 666 SER A N 1
ATOM 569 C CA . SER A 1 87 ? 6.459 -0.169 -20.843 1.00 45.44 666 SER A CA 1
ATOM 570 C C . SER A 1 87 ? 7.440 0.842 -21.414 1.00 44.56 666 SER A C 1
ATOM 571 O O . SER A 1 87 ? 8.233 0.515 -22.293 1.00 47.65 666 SER A O 1
ATOM 574 N N . ILE A 1 88 ? 7.363 2.081 -20.927 1.00 43.46 667 ILE A N 1
ATOM 575 C CA . ILE A 1 88 ? 8.245 3.145 -21.404 1.00 43.24 667 ILE A CA 1
ATOM 576 C C . ILE A 1 88 ? 9.670 2.810 -21.108 1.00 48.48 667 ILE A C 1
ATOM 577 O O . ILE A 1 88 ? 10.514 2.975 -21.945 1.00 52.44 667 ILE A O 1
ATOM 582 N N . LEU A 1 89 ? 9.916 2.354 -19.894 1.00 53.73 668 LEU A N 1
ATOM 583 C CA . LEU A 1 89 ? 11.242 2.031 -19.466 1.00 55.50 668 LEU A CA 1
ATOM 584 C C . LEU A 1 89 ? 11.777 0.804 -20.182 1.00 56.63 668 LEU A C 1
ATOM 585 O O . LEU A 1 89 ? 12.914 0.839 -20.570 1.00 53.04 668 LEU A O 1
ATOM 590 N N . SER A 1 90 ? 10.983 -0.255 -20.377 1.00 60.38 669 SER A N 1
ATOM 591 C CA . SER A 1 90 ? 11.457 -1.433 -21.155 1.00 65.21 669 SER A CA 1
ATOM 592 C C . SER A 1 90 ? 11.929 -1.024 -22.535 1.00 62.20 669 SER A C 1
ATOM 593 O O . SER A 1 90 ? 13.042 -1.357 -22.958 1.00 61.27 669 SER A O 1
ATOM 596 N N . LEU A 1 91 ? 11.069 -0.286 -23.220 1.00 58.81 670 LEU A N 1
ATOM 597 C CA . LEU A 1 91 ? 11.467 0.387 -24.438 1.00 64.75 670 LEU A CA 1
ATOM 598 C C . LEU A 1 91 ? 12.451 1.475 -24.016 1.00 70.30 670 LEU A C 1
ATOM 599 O O . LEU A 1 91 ? 12.362 1.989 -22.921 1.00 73.46 670 LEU A O 1
ATOM 604 N N . ARG A 1 92 ? 13.430 1.793 -24.838 1.00 74.04 671 ARG A N 1
ATOM 605 C CA . ARG A 1 92 ? 14.424 2.823 -24.462 1.00 80.16 671 ARG A CA 1
ATOM 606 C C . ARG A 1 92 ? 15.153 2.565 -23.141 1.00 71.86 671 ARG A C 1
ATOM 607 O O . ARG A 1 92 ? 15.572 3.501 -22.499 1.00 75.81 671 ARG A O 1
ATOM 615 N N . THR A 1 93 ? 15.282 1.295 -22.754 1.00 75.04 672 THR A N 1
ATOM 616 C CA . THR A 1 93 ? 16.244 0.827 -21.748 1.00 73.25 672 THR A CA 1
ATOM 617 C C . THR A 1 93 ? 16.666 -0.566 -22.180 1.00 76.69 672 THR A C 1
ATOM 618 O O . THR A 1 93 ? 15.935 -1.250 -22.922 1.00 74.73 672 THR A O 1
ATOM 622 N N . THR A 1 94 ? 17.856 -0.967 -21.747 1.00 85.58 673 THR A N 1
ATOM 623 C CA . THR A 1 94 ? 18.287 -2.358 -21.855 1.00 93.28 673 THR A CA 1
ATOM 624 C C . THR A 1 94 ? 18.440 -3.006 -20.467 1.00 96.99 673 THR A C 1
ATOM 625 O O . THR A 1 94 ? 18.457 -2.326 -19.425 1.00 94.21 673 THR A O 1
ATOM 629 N N . ASP A 1 95 ? 18.529 -4.336 -20.474 1.00 102.28 674 ASP A N 1
ATOM 630 C CA . ASP A 1 95 ? 19.143 -5.082 -19.374 1.00 101.75 674 ASP A CA 1
ATOM 631 C C . ASP A 1 95 ? 20.579 -4.545 -19.267 1.00 95.68 674 ASP A C 1
ATOM 632 O O . ASP A 1 95 ? 20.994 -3.733 -20.091 1.00 93.28 674 ASP A O 1
ATOM 637 N N . GLU A 1 96 ? 21.325 -4.953 -18.247 1.00 95.14 675 GLU A N 1
ATOM 638 C CA . GLU A 1 96 ? 22.690 -4.442 -18.023 1.00 93.75 675 GLU A CA 1
ATOM 639 C C . GLU A 1 96 ? 22.756 -2.915 -17.788 1.00 89.43 675 GLU A C 1
ATOM 640 O O . GLU A 1 96 ? 23.850 -2.368 -17.614 1.00 94.95 675 GLU A O 1
ATOM 646 N N . ILE A 1 97 ? 21.599 -2.240 -17.803 1.00 79.77 676 ILE A N 1
ATOM 647 C CA . ILE A 1 97 ? 21.447 -0.893 -17.283 1.00 81.39 676 ILE A CA 1
ATOM 648 C C . ILE A 1 97 ? 20.422 -0.937 -16.150 1.00 78.94 676 ILE A C 1
ATOM 649 O O . ILE A 1 97 ? 19.225 -1.197 -16.349 1.00 72.20 676 ILE A O 1
ATOM 654 N N . TYR A 1 98 ? 20.942 -0.660 -14.962 1.00 75.52 677 TYR A N 1
ATOM 655 C CA . TYR A 1 98 ? 20.213 -0.713 -13.723 1.00 72.21 677 TYR A CA 1
ATOM 656 C C . TYR A 1 98 ? 20.229 0.716 -13.190 1.00 70.73 677 TYR A C 1
ATOM 657 O O . TYR A 1 98 ? 20.974 1.035 -12.243 1.00 70.87 677 TYR A O 1
ATOM 666 N N . SER A 1 99 ? 19.447 1.588 -13.824 1.00 64.78 678 SER A N 1
ATOM 667 C CA . SER A 1 99 ? 19.406 2.982 -13.395 1.00 63.39 678 SER A CA 1
ATOM 668 C C . SER A 1 99 ? 18.315 3.191 -12.334 1.00 59.79 678 SER A C 1
ATOM 669 O O . SER A 1 99 ? 17.385 2.392 -12.200 1.00 58.72 678 SER A O 1
ATOM 672 N N . THR A 1 100 ? 18.458 4.265 -11.570 1.00 60.26 679 THR A N 1
ATOM 673 C CA . THR A 1 100 ? 17.521 4.592 -10.516 1.00 59.50 679 THR A CA 1
ATOM 674 C C . THR A 1 100 ? 16.945 5.939 -10.841 1.00 57.28 679 THR A C 1
ATOM 675 O O . THR A 1 100 ? 17.599 6.743 -11.493 1.00 60.58 679 THR A O 1
ATOM 679 N N . LEU A 1 101 ? 15.716 6.167 -10.401 1.00 54.87 680 LEU A N 1
ATOM 680 C CA . LEU A 1 101 ? 15.086 7.452 -10.551 1.00 52.99 680 LEU A CA 1
ATOM 681 C C . LEU A 1 101 ? 14.069 7.714 -9.459 1.00 52.71 680 LEU A C 1
ATOM 682 O O . LEU A 1 101 ? 13.115 6.962 -9.341 1.00 57.41 680 LEU A O 1
ATOM 687 N N . ASP A 1 102 ? 14.251 8.795 -8.706 1.00 51.74 681 ASP A N 1
ATOM 688 C CA . ASP A 1 102 ? 13.217 9.313 -7.815 1.00 53.66 681 ASP A CA 1
ATOM 689 C C . ASP A 1 102 ? 12.760 10.617 -8.427 1.00 52.51 681 ASP A C 1
ATOM 690 O O . ASP A 1 102 ? 13.583 11.427 -8.842 1.00 46.98 681 ASP A O 1
ATOM 695 N N . LEU A 1 103 ? 11.447 10.816 -8.485 1.00 49.53 682 LEU A N 1
ATOM 696 C CA . LEU A 1 103 ? 10.881 11.982 -9.124 1.00 48.44 682 LEU A CA 1
ATOM 697 C C . LEU A 1 103 ? 9.646 12.427 -8.380 1.00 47.73 682 LEU A C 1
ATOM 698 O O . LEU A 1 103 ? 8.781 11.624 -8.077 1.00 55.43 682 LEU A O 1
ATOM 703 N N . SER A 1 104 ? 9.575 13.713 -8.091 1.00 47.60 683 SER A N 1
ATOM 704 C CA . SER A 1 104 ? 8.483 14.293 -7.342 1.00 48.86 683 SER A CA 1
ATOM 705 C C . SER A 1 104 ? 8.061 15.556 -8.043 1.00 52.87 683 SER A C 1
ATOM 706 O O . SER A 1 104 ? 8.928 16.315 -8.562 1.00 48.36 683 SER A O 1
ATOM 709 N N . ILE A 1 105 ? 6.749 15.794 -8.045 1.00 46.02 684 ILE A N 1
ATOM 710 C CA . ILE A 1 105 ? 6.198 16.945 -8.714 1.00 47.20 684 ILE A CA 1
ATOM 711 C C . ILE A 1 105 ? 5.101 17.588 -7.866 1.00 49.20 684 ILE A C 1
ATOM 712 O O . ILE A 1 105 ? 4.073 16.960 -7.569 1.00 44.99 684 ILE A O 1
ATOM 717 N N . ILE A 1 106 ? 5.314 18.850 -7.515 1.00 53.64 685 ILE A N 1
ATOM 718 C CA . ILE A 1 106 ? 4.437 19.570 -6.606 1.00 56.89 685 ILE A CA 1
ATOM 719 C C . ILE A 1 106 ? 3.560 20.504 -7.386 1.00 58.13 685 ILE A C 1
ATOM 720 O O . ILE A 1 106 ? 4.062 21.293 -8.169 1.00 60.00 685 ILE A O 1
ATOM 725 N N . ASP A 1 107 ? 2.262 20.443 -7.130 1.00 59.74 686 ASP A N 1
ATOM 726 C CA . ASP A 1 107 ? 1.346 21.425 -7.653 1.00 60.03 686 ASP A CA 1
ATOM 727 C C . ASP A 1 107 ? 1.422 22.650 -6.778 1.00 59.32 686 ASP A C 1
ATOM 728 O O . ASP A 1 107 ? 1.198 22.582 -5.565 1.00 56.13 686 ASP A O 1
ATOM 733 N N . LEU A 1 108 ? 1.674 23.785 -7.415 1.00 61.35 687 LEU A N 1
ATOM 734 C CA . LEU A 1 108 ? 1.875 25.022 -6.714 1.00 57.60 687 LEU A CA 1
ATOM 735 C C . LEU A 1 108 ? 0.613 25.783 -6.331 1.00 59.00 687 LEU A C 1
ATOM 736 O O . LEU A 1 108 ? 0.723 26.793 -5.633 1.00 57.76 687 LEU A O 1
ATOM 741 N N . GLN A 1 109 ? -0.566 25.298 -6.712 1.00 60.72 688 GLN A N 1
ATOM 742 C CA . GLN A 1 109 ? -1.827 25.867 -6.200 1.00 72.83 688 GLN A CA 1
ATOM 743 C C . GLN A 1 109 ? -2.454 25.144 -4.986 1.00 71.93 688 GLN A C 1
ATOM 744 O O . GLN A 1 109 ? -2.916 25.809 -4.058 1.00 76.67 688 GLN A O 1
ATOM 750 N N . ASP A 1 110 ? -2.485 23.814 -4.988 1.00 74.34 689 ASP A N 1
ATOM 751 C CA . ASP A 1 110 ? -3.059 23.042 -3.851 1.00 73.91 689 ASP A CA 1
ATOM 752 C C . ASP A 1 110 ? -2.041 22.341 -2.926 1.00 67.57 689 ASP A C 1
ATOM 753 O O . ASP A 1 110 ? -2.434 21.767 -1.911 0.50 62.60 689 ASP A O 1
ATOM 758 N N . ALA A 1 111 ? -0.752 22.407 -3.282 1.00 72.37 690 ALA A N 1
ATOM 759 C CA . ALA A 1 111 ? 0.346 21.679 -2.589 1.00 72.11 690 ALA A CA 1
ATOM 760 C C . ALA A 1 111 ? 0.241 20.154 -2.666 1.00 68.54 690 ALA A C 1
ATOM 761 O O . ALA A 1 111 ? 0.792 19.449 -1.825 1.00 62.71 690 ALA A O 1
ATOM 763 N N . SER A 1 112 ? -0.457 19.645 -3.676 1.00 68.86 691 SER A N 1
ATOM 764 C CA . SER A 1 112 ? -0.557 18.215 -3.870 1.00 63.75 691 SER A CA 1
ATOM 765 C C . SER A 1 112 ? 0.776 17.822 -4.461 1.00 62.36 691 SER A C 1
ATOM 766 O O . SER A 1 112 ? 1.522 18.674 -4.977 1.00 62.28 691 SER A O 1
ATOM 769 N N . CYS A 1 113 ? 1.095 16.543 -4.352 1.00 56.37 692 CYS A N 1
ATOM 770 C CA . CYS A 1 113 ? 2.370 16.072 -4.811 1.00 54.09 692 CYS A CA 1
ATOM 771 C C . CYS A 1 113 ? 2.254 14.660 -5.312 1.00 52.87 692 CYS A C 1
ATOM 772 O O . CYS A 1 113 ? 1.549 13.846 -4.735 1.00 56.21 692 CYS A O 1
ATOM 775 N N . LYS A 1 114 ? 2.923 14.391 -6.419 1.00 54.10 693 LYS A N 1
ATOM 776 C CA . LYS A 1 114 ? 2.955 13.067 -6.992 1.00 53.04 693 LYS A CA 1
ATOM 777 C C . LYS A 1 114 ? 4.417 12.710 -7.019 1.00 50.79 693 LYS A C 1
ATOM 778 O O . LYS A 1 114 ? 5.257 13.541 -7.411 1.00 46.59 693 LYS A O 1
ATOM 784 N N . PHE A 1 115 ? 4.699 11.493 -6.565 1.00 49.52 694 PHE A N 1
ATOM 785 C CA . PHE A 1 115 ? 6.032 10.916 -6.540 1.00 48.58 694 PHE A CA 1
ATOM 786 C C . PHE A 1 115 ? 6.041 9.670 -7.387 1.00 51.04 694 PHE A C 1
ATOM 787 O O . PHE A 1 115 ? 5.014 8.974 -7.496 1.00 47.93 694 PHE A O 1
ATOM 795 N N . LEU A 1 116 ? 7.234 9.357 -7.888 1.00 46.52 695 LEU A N 1
ATOM 796 C CA . LEU A 1 116 ? 7.471 8.193 -8.654 1.00 47.06 695 LEU A CA 1
ATOM 797 C C . LEU A 1 116 ? 8.864 7.675 -8.330 1.00 50.61 695 LEU A C 1
ATOM 798 O O . LEU A 1 116 ? 9.844 8.423 -8.422 1.00 54.79 695 LEU A O 1
ATOM 803 N N . LYS A 1 117 ? 8.959 6.386 -8.025 1.00 47.71 696 LYS A N 1
ATOM 804 C CA . LYS A 1 117 ? 10.180 5.791 -7.555 1.00 47.47 696 LYS A CA 1
ATOM 805 C C . LYS A 1 117 ? 10.509 4.590 -8.414 1.00 45.13 696 LYS A C 1
ATOM 806 O O . LYS A 1 117 ? 9.635 3.779 -8.737 1.00 42.31 696 LYS A O 1
ATOM 812 N N . VAL A 1 118 ? 11.775 4.455 -8.768 1.00 41.23 697 VAL A N 1
ATOM 813 C CA . VAL A 1 118 ? 12.271 3.252 -9.405 1.00 42.32 697 VAL A CA 1
ATOM 814 C C . VAL A 1 118 ? 13.591 2.945 -8.722 1.00 45.30 697 VAL A C 1
ATOM 815 O O . VAL A 1 118 ? 14.560 3.657 -8.937 1.00 49.25 697 VAL A O 1
ATOM 819 N N . GLY A 1 119 ? 13.629 1.896 -7.912 1.00 46.56 698 GLY A N 1
ATOM 820 C CA . GLY A 1 119 ? 14.798 1.587 -7.104 1.00 50.75 698 GLY A CA 1
ATOM 821 C C . GLY A 1 119 ? 14.431 1.368 -5.652 1.00 54.47 698 GLY A C 1
ATOM 822 O O . GLY A 1 119 ? 13.252 1.232 -5.304 1.00 54.61 698 GLY A O 1
ATOM 823 N N . SER A 1 120 ? 15.443 1.325 -4.799 1.00 54.72 699 SER A N 1
ATOM 824 C CA . SER A 1 120 ? 15.216 0.997 -3.398 1.00 65.41 699 SER A CA 1
ATOM 825 C C . SER A 1 120 ? 15.627 2.147 -2.469 1.00 64.23 699 SER A C 1
ATOM 826 O O . SER A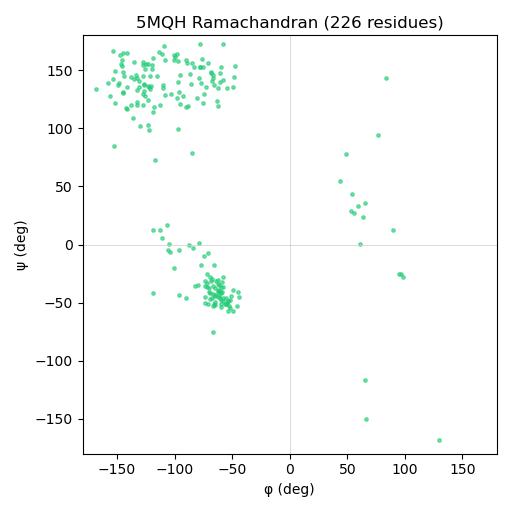 1 120 ? 15.714 1.968 -1.253 1.00 68.62 699 SER A O 1
ATOM 829 N N . THR A 1 121 ? 15.870 3.318 -3.056 1.00 63.74 700 THR A N 1
ATOM 830 C CA . THR A 1 121 ? 16.327 4.491 -2.343 1.00 58.98 700 THR A CA 1
ATOM 831 C C . THR A 1 121 ? 15.081 5.312 -2.010 1.00 59.47 700 THR A C 1
ATOM 832 O O . THR A 1 121 ? 14.329 5.706 -2.920 1.00 52.19 700 THR A O 1
ATOM 836 N N . PRO A 1 122 ? 14.844 5.551 -0.703 1.00 62.58 701 PRO A N 1
ATOM 837 C CA . PRO A 1 122 ? 13.610 6.174 -0.224 1.00 60.08 701 PRO A CA 1
ATOM 838 C C . PRO A 1 122 ? 13.632 7.696 -0.224 1.00 54.95 701 PRO A C 1
ATOM 839 O O . PRO A 1 122 ? 14.686 8.273 -0.047 1.00 53.17 701 PRO A O 1
ATOM 843 N N . SER A 1 123 ? 12.471 8.307 -0.477 1.00 56.56 702 SER A N 1
ATOM 844 C CA . SER A 1 123 ? 12.231 9.738 -0.268 1.00 57.29 702 SER A CA 1
ATOM 845 C C . SER A 1 123 ? 11.546 9.943 1.081 1.00 55.78 702 SER A C 1
ATOM 846 O O . SER A 1 123 ? 10.888 9.028 1.611 1.00 50.08 702 SER A O 1
ATOM 849 N N . PHE A 1 124 ? 11.678 11.160 1.610 1.00 51.54 703 PHE A N 1
ATOM 850 C CA . PHE A 1 124 ? 11.099 11.526 2.892 1.00 49.14 703 PHE A CA 1
ATOM 851 C C . PHE A 1 124 ? 10.461 12.880 2.911 1.00 45.52 703 PHE A C 1
ATOM 852 O O . PHE A 1 124 ? 10.970 13.831 2.325 0.50 38.93 703 PHE A O 1
ATOM 860 N N . ILE A 1 125 ? 9.369 12.944 3.667 1.00 47.18 704 ILE A N 1
ATOM 861 C CA . ILE A 1 125 ? 8.753 14.186 4.057 1.00 45.87 704 ILE A CA 1
ATOM 862 C C . ILE A 1 125 ? 8.964 14.388 5.559 1.00 46.78 704 ILE A C 1
ATOM 863 O O . ILE A 1 125 ? 8.838 13.457 6.356 1.00 50.48 704 ILE A O 1
ATOM 868 N N . LYS A 1 126 ? 9.303 15.600 5.940 1.00 48.36 705 LYS A N 1
ATOM 869 C CA . LYS A 1 126 ? 9.403 15.965 7.335 1.00 54.18 705 LYS A CA 1
ATOM 870 C C . LYS A 1 126 ? 8.376 17.051 7.585 1.00 55.38 705 LYS A C 1
ATOM 871 O O . LYS A 1 126 ? 8.447 18.122 6.985 1.00 53.60 705 LYS A O 1
ATOM 877 N N . ARG A 1 127 ? 7.435 16.740 8.473 1.00 56.29 706 ARG A N 1
ATOM 878 C CA . ARG A 1 127 ? 6.392 17.648 8.911 1.00 60.81 706 ARG A CA 1
ATOM 879 C C . ARG A 1 127 ? 6.531 17.738 10.430 1.00 62.23 706 ARG A C 1
ATOM 880 O O . ARG A 1 127 ? 6.148 16.819 11.158 0.50 59.04 706 ARG A O 1
ATOM 888 N N . GLY A 1 128 ? 7.112 18.848 10.876 1.00 66.33 707 GLY A N 1
ATOM 889 C CA . GLY A 1 128 ? 7.392 19.075 12.268 1.00 68.80 707 GLY A CA 1
ATOM 890 C C . GLY A 1 128 ? 8.413 18.056 12.697 1.00 73.01 707 GLY A C 1
ATOM 891 O O . GLY A 1 128 ? 9.521 18.036 12.179 1.00 80.28 707 GLY A O 1
ATOM 892 N N . ASP A 1 129 ? 8.031 17.187 13.618 1.00 74.67 708 ASP A N 1
ATOM 893 C CA . ASP A 1 129 ? 8.957 16.203 14.161 1.00 79.51 708 ASP A CA 1
ATOM 894 C C . ASP A 1 129 ? 8.737 14.796 13.613 1.00 72.63 708 ASP A C 1
ATOM 895 O O . ASP A 1 129 ? 9.537 13.896 13.874 1.00 75.61 708 ASP A O 1
ATOM 900 N N . GLN A 1 130 ? 7.682 14.604 12.830 1.00 67.46 709 GLN A N 1
ATOM 901 C CA . GLN A 1 130 ? 7.533 13.367 12.062 1.00 66.00 709 GLN A CA 1
ATOM 902 C C . GLN A 1 130 ? 8.411 13.385 10.798 1.00 59.42 709 GLN A C 1
ATOM 903 O O . GLN A 1 130 ? 8.577 14.412 10.178 1.00 55.11 709 GLN A O 1
ATOM 909 N N . VAL A 1 131 ? 8.974 12.231 10.450 1.00 54.02 710 VAL A N 1
ATOM 910 C CA . VAL A 1 131 ? 9.714 12.056 9.230 1.00 49.92 710 VAL A CA 1
ATOM 911 C C . VAL A 1 131 ? 9.148 10.807 8.563 1.00 53.44 710 VAL A C 1
ATOM 912 O O . VAL A 1 131 ? 9.455 9.695 8.969 1.00 57.63 710 VAL A O 1
ATOM 916 N N . MET A 1 132 ? 8.312 10.973 7.551 1.00 53.79 711 MET A N 1
ATOM 917 C CA . MET A 1 132 ? 7.679 9.822 6.928 1.00 54.66 711 MET A CA 1
ATOM 918 C C . MET A 1 132 ? 8.484 9.416 5.707 1.00 55.16 711 MET A C 1
ATOM 919 O O . MET A 1 132 ? 8.847 10.270 4.879 1.00 53.43 711 MET A O 1
ATOM 924 N N . LYS A 1 133 ? 8.782 8.122 5.615 1.00 55.29 712 LYS A N 1
ATOM 925 C CA . LYS A 1 133 ? 9.263 7.536 4.384 1.00 55.32 712 LYS A CA 1
ATOM 926 C C . LYS A 1 133 ? 8.071 7.419 3.456 1.00 53.74 712 LYS A C 1
ATOM 927 O O . LYS A 1 133 ? 7.031 6.889 3.828 1.00 61.15 712 LYS A O 1
ATOM 933 N N . VAL A 1 134 ? 8.250 7.920 2.250 1.00 54.26 713 VAL A N 1
ATOM 934 C CA . VAL A 1 134 ? 7.248 7.885 1.210 1.00 55.13 713 VAL A CA 1
ATOM 935 C C . VAL A 1 134 ? 7.409 6.598 0.438 1.00 58.42 713 VAL A C 1
ATOM 936 O O . VAL A 1 134 ? 8.452 6.366 -0.168 1.00 62.38 713 VAL A O 1
ATOM 940 N N . GLN A 1 135 ? 6.371 5.776 0.445 1.00 63.56 714 GLN A N 1
ATOM 941 C CA . GLN A 1 135 ? 6.432 4.448 -0.129 1.00 66.69 714 GLN A CA 1
ATOM 942 C C . GLN A 1 135 ? 5.054 4.003 -0.608 1.00 64.87 714 GLN A C 1
ATOM 943 O O . GLN A 1 135 ? 4.046 4.410 -0.038 1.00 69.64 714 GLN A O 1
ATOM 949 N N . ALA A 1 136 ? 5.036 3.180 -1.658 1.00 64.37 715 ALA A N 1
ATOM 950 C CA . ALA A 1 136 ? 3.829 2.542 -2.180 1.00 70.42 715 ALA A CA 1
ATOM 951 C C . ALA A 1 136 ? 3.871 1.069 -1.843 1.00 80.26 715 ALA A C 1
ATOM 952 O O . ALA A 1 136 ? 4.957 0.518 -1.608 1.00 83.39 715 ALA A O 1
ATOM 954 N N . SER A 1 137 ? 2.689 0.436 -1.844 1.00 87.21 716 SER A N 1
ATOM 955 C CA . SER A 1 137 ? 2.552 -1.016 -1.615 1.00 79.99 716 SER A CA 1
ATOM 956 C C . SER A 1 137 ? 3.088 -1.727 -2.831 1.00 81.20 716 SER A C 1
ATOM 957 O O . SER A 1 137 ? 3.127 -1.134 -3.920 1.00 77.17 716 SER A O 1
ATOM 960 N N . ASN A 1 138 ? 3.505 -2.984 -2.657 1.00 79.64 717 ASN A N 1
ATOM 961 C CA . ASN A 1 138 ? 3.575 -3.891 -3.806 1.00 85.58 717 ASN A CA 1
ATOM 962 C C . ASN A 1 138 ? 2.127 -4.041 -4.323 1.00 89.65 717 ASN A C 1
ATOM 963 O O . ASN A 1 138 ? 1.200 -4.400 -3.579 1.00 91.52 717 ASN A O 1
ATOM 968 N N . LEU A 1 139 ? 1.918 -3.633 -5.565 1.00 92.98 718 LEU A N 1
ATOM 969 C CA . LEU A 1 139 ? 0.675 -3.937 -6.268 1.00 95.68 718 LEU A CA 1
ATOM 970 C C . LEU A 1 139 ? 0.535 -5.479 -6.357 1.00 99.44 718 LEU A C 1
ATOM 971 O O . LEU A 1 139 ? 1.536 -6.184 -6.563 1.00 100.99 718 LEU A O 1
ATOM 976 N N . PRO A 1 140 ? -0.696 -6.007 -6.175 1.00 96.34 719 PRO A N 1
ATOM 977 C CA . PRO A 1 140 ? -0.898 -7.435 -5.900 1.00 93.44 719 PRO A CA 1
ATOM 978 C C . PRO A 1 140 ? -0.168 -8.451 -6.793 1.00 94.62 719 PRO A C 1
ATOM 979 O O . PRO A 1 140 ? 0.149 -8.184 -7.957 1.00 93.85 719 PRO A O 1
ATOM 983 N N . ILE A 1 141 ? 0.064 -9.623 -6.217 1.00 94.86 720 ILE A N 1
ATOM 984 C CA . ILE A 1 141 ? 0.830 -10.682 -6.862 1.00 93.39 720 ILE A CA 1
ATOM 985 C C . ILE A 1 141 ? 0.099 -11.232 -8.079 1.00 97.62 720 ILE A C 1
ATOM 986 O O . ILE A 1 141 ? -1.139 -11.304 -8.090 1.00 104.33 720 ILE A O 1
ATOM 991 N N . GLY A 1 142 ? 0.876 -11.613 -9.093 1.00 92.63 721 GLY A N 1
ATOM 992 C CA . GLY A 1 142 ? 0.338 -11.982 -10.398 1.00 94.22 721 GLY A CA 1
ATOM 993 C C . GLY A 1 142 ? 0.429 -10.829 -11.386 1.00 94.87 721 GLY A C 1
ATOM 994 O O . GLY A 1 142 ? 0.512 -11.072 -12.600 1.00 86.4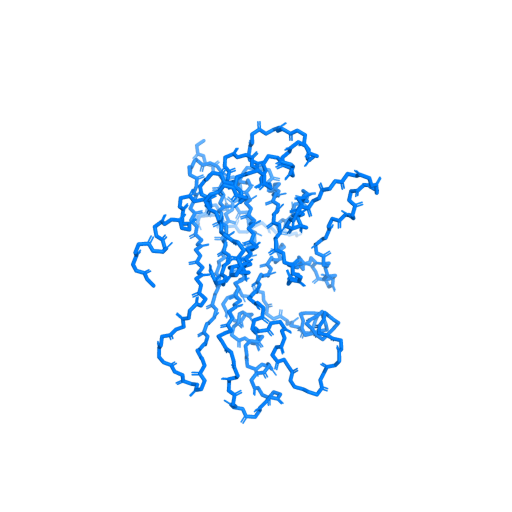6 721 GLY A O 1
ATOM 995 N N . ILE A 1 143 ? 0.403 -9.586 -10.873 1.00 92.62 722 ILE A N 1
ATOM 996 C CA . ILE A 1 143 ? 0.641 -8.373 -11.673 1.00 79.44 722 ILE A CA 1
ATOM 997 C C . ILE A 1 143 ? 2.113 -8.039 -11.668 1.00 66.36 722 ILE A C 1
ATOM 998 O O . ILE A 1 143 ? 2.662 -7.717 -10.620 1.00 65.23 722 ILE A O 1
ATOM 1003 N N . ILE A 1 144 ? 2.727 -8.054 -12.850 1.00 63.51 723 ILE A N 1
ATOM 1004 C CA . ILE A 1 144 ? 4.159 -7.880 -12.949 1.00 64.61 723 ILE A CA 1
ATOM 1005 C C . ILE A 1 144 ? 4.509 -6.376 -12.967 1.00 62.66 723 ILE A C 1
ATOM 1006 O O . ILE A 1 144 ? 3.689 -5.537 -13.299 1.00 59.93 723 ILE A O 1
ATOM 1011 N N . ASN A 1 145 ? 5.738 -6.076 -12.561 1.00 54.89 724 ASN A N 1
ATOM 1012 C CA . ASN A 1 145 ? 6.218 -4.746 -12.343 1.00 46.94 724 ASN A CA 1
ATOM 1013 C C . ASN A 1 145 ? 7.687 -4.854 -12.576 1.00 46.71 724 ASN A C 1
ATOM 1014 O O . ASN A 1 145 ? 8.444 -5.029 -11.654 1.00 47.42 724 ASN A O 1
ATOM 1019 N N . GLU A 1 146 ? 8.096 -4.757 -13.821 1.00 52.18 725 GLU A N 1
ATOM 1020 C CA . GLU A 1 146 ? 9.442 -5.129 -14.185 1.00 56.70 725 GLU A CA 1
ATOM 1021 C C . GLU A 1 146 ? 10.506 -4.287 -13.518 1.00 57.21 725 GLU A C 1
ATOM 1022 O O . GLU A 1 146 ? 11.591 -4.786 -13.299 1.00 65.85 725 GLU A O 1
ATOM 1028 N N . PHE A 1 147 ? 10.198 -3.018 -13.218 1.00 58.75 726 PHE A N 1
ATOM 1029 C CA . PHE A 1 147 ? 11.148 -2.069 -12.635 1.00 52.56 726 PHE A CA 1
ATOM 1030 C C . PHE A 1 147 ? 10.786 -1.659 -11.196 1.00 57.99 726 PHE A C 1
ATOM 1031 O O . PHE A 1 147 ? 11.356 -0.688 -10.642 1.00 56.85 726 PHE A O 1
ATOM 1039 N N . ASP A 1 148 ? 9.838 -2.390 -10.595 1.00 59.64 727 ASP A N 1
ATOM 1040 C CA . ASP A 1 148 ? 9.337 -2.119 -9.240 1.00 59.24 727 ASP A CA 1
ATOM 1041 C C . ASP A 1 148 ? 9.135 -0.614 -9.109 1.00 57.47 727 ASP A C 1
ATOM 1042 O O . ASP A 1 148 ? 9.667 0.062 -8.219 1.00 54.35 727 ASP A O 1
ATOM 1047 N N . VAL A 1 149 ? 8.351 -0.117 -10.053 1.00 54.08 728 VAL A N 1
ATOM 1048 C CA . VAL A 1 149 ? 7.946 1.256 -10.079 1.00 53.82 728 VAL A CA 1
ATOM 1049 C C . VAL A 1 149 ? 6.923 1.513 -8.976 1.00 57.13 728 VAL A C 1
ATOM 1050 O O . VAL A 1 149 ? 5.982 0.743 -8.796 1.00 54.66 728 VAL A O 1
ATOM 1054 N N . GLU A 1 150 ? 7.113 2.624 -8.270 1.00 58.01 729 GLU A N 1
ATOM 1055 C CA . GLU A 1 150 ? 6.176 3.079 -7.283 1.00 56.53 729 GLU A CA 1
ATOM 1056 C C . GLU A 1 150 ? 5.703 4.444 -7.640 1.00 49.11 729 GLU A C 1
ATOM 1057 O O . GLU A 1 150 ? 6.458 5.240 -8.167 0.50 41.03 729 GLU A O 1
ATOM 1063 N N . VAL A 1 151 ? 4.430 4.670 -7.318 1.00 50.92 730 VAL A N 1
ATOM 1064 C CA . VAL A 1 151 ? 3.703 5.892 -7.588 1.00 55.18 730 VAL A CA 1
ATOM 1065 C C . VAL A 1 151 ? 2.794 6.168 -6.393 1.00 58.86 730 VAL A C 1
ATOM 1066 O O . VAL A 1 151 ? 1.892 5.388 -6.096 1.00 65.07 730 VAL A O 1
ATOM 1070 N N . VAL A 1 152 ? 3.035 7.294 -5.736 1.00 61.12 731 VAL A N 1
ATOM 1071 C CA . VAL A 1 152 ? 2.398 7.657 -4.481 1.00 58.41 731 VAL A CA 1
ATOM 1072 C C . VAL A 1 152 ? 1.953 9.085 -4.649 1.00 58.43 731 VAL A C 1
ATOM 1073 O O . VAL A 1 152 ? 2.614 9.845 -5.356 1.00 60.88 731 VAL A O 1
ATOM 1077 N N . SER A 1 153 ? 0.826 9.435 -4.036 1.00 57.63 732 SER A N 1
ATOM 1078 C CA . SER A 1 153 ? 0.348 10.803 -4.023 1.00 60.30 732 SER A CA 1
ATOM 1079 C C . SER A 1 153 ? 0.140 11.192 -2.591 1.00 61.34 732 SER A C 1
ATOM 1080 O O . SER A 1 153 ? -0.550 10.481 -1.855 1.00 65.86 732 SER A O 1
ATOM 1083 N N . GLU A 1 154 ? 0.726 12.314 -2.195 1.00 57.05 733 GLU A N 1
ATOM 1084 C CA . GLU A 1 154 ? 0.524 12.831 -0.863 1.00 59.04 733 GLU A CA 1
ATOM 1085 C C . GLU A 1 154 ? 0.100 14.256 -0.946 1.00 57.16 733 GLU A C 1
ATOM 1086 O O . GLU A 1 154 ? 0.363 14.924 -1.942 1.00 60.68 733 GLU A O 1
ATOM 1092 N N . GLN A 1 155 ? -0.604 14.702 0.088 1.00 56.83 734 GLN A N 1
ATOM 1093 C CA . GLN A 1 155 ? -0.991 16.081 0.216 1.00 53.14 734 GLN A CA 1
ATOM 1094 C C . GLN A 1 155 ? 0.012 16.694 1.129 1.00 52.18 734 GLN A C 1
ATOM 1095 O O . GLN A 1 155 ? 0.198 16.227 2.256 0.50 49.21 734 GLN A O 1
ATOM 1101 N N . LEU A 1 156 ? 0.626 17.770 0.664 1.00 53.00 735 LEU A N 1
ATOM 1102 C CA . LEU A 1 156 ? 1.590 18.480 1.476 1.00 58.58 735 LEU A CA 1
ATOM 1103 C C . LEU A 1 156 ? 0.948 19.695 2.107 1.00 60.43 735 LEU A C 1
ATOM 1104 O O . LEU A 1 156 ? -0.095 20.159 1.651 1.00 59.06 735 LEU A O 1
ATOM 1109 N N . LYS A 1 157 ? 1.615 20.187 3.155 1.00 62.76 736 LYS A N 1
ATOM 1110 C CA . LYS A 1 157 ? 1.297 21.420 3.861 1.00 58.32 736 LYS A CA 1
ATOM 1111 C C . LYS A 1 157 ? 2.530 22.338 3.901 1.00 59.98 736 LYS A C 1
ATOM 1112 O O . LYS A 1 157 ? 3.694 21.875 3.870 1.00 52.25 736 LYS A O 1
ATOM 1118 N N . ALA A 1 158 ? 2.262 23.637 4.030 1.00 53.13 737 ALA A N 1
ATOM 1119 C CA . ALA A 1 158 ? 3.305 24.605 4.128 1.00 54.02 737 ALA A CA 1
ATOM 1120 C C . ALA A 1 158 ? 4.193 24.270 5.326 1.00 58.51 737 ALA A C 1
ATOM 1121 O O . ALA A 1 158 ? 3.692 23.841 6.384 1.00 55.42 737 ALA A O 1
ATOM 1123 N N . GLY A 1 159 ? 5.500 24.466 5.151 1.00 55.34 738 GLY A N 1
ATOM 1124 C CA . GLY A 1 159 ? 6.480 24.105 6.154 1.00 53.32 738 GLY A CA 1
ATOM 1125 C C . GLY A 1 159 ? 7.111 22.757 5.893 1.00 55.27 738 GLY A C 1
ATOM 1126 O O . GLY A 1 159 ? 8.249 22.526 6.334 1.00 51.25 738 GLY A O 1
ATOM 1127 N N . ASP A 1 160 ? 6.406 21.872 5.179 1.00 52.71 739 ASP A N 1
ATOM 1128 C CA . ASP A 1 160 ? 6.951 20.535 4.881 1.00 59.54 739 ASP A CA 1
ATOM 1129 C C . ASP A 1 160 ? 8.315 20.561 4.208 1.00 53.31 739 ASP A C 1
ATOM 1130 O O . ASP A 1 160 ? 8.541 21.316 3.282 1.00 54.66 739 ASP A O 1
ATOM 1135 N N . LEU A 1 161 ? 9.209 19.719 4.694 1.00 50.62 740 LEU A N 1
ATOM 1136 C CA . LEU A 1 161 ? 10.431 19.379 3.975 1.00 50.48 740 LEU A CA 1
ATOM 1137 C C . LEU A 1 161 ? 10.296 18.055 3.198 1.00 47.73 740 LEU A C 1
ATOM 1138 O O . LEU A 1 161 ? 9.681 17.114 3.654 0.50 43.03 740 LEU A O 1
ATOM 1143 N N . LEU A 1 162 ? 10.854 18.062 1.995 1.00 51.45 741 LEU A N 1
ATOM 1144 C CA . LEU A 1 162 ? 10.907 16.926 1.091 1.00 52.03 741 LEU A CA 1
ATOM 1145 C C . LEU A 1 162 ? 12.399 16.752 0.819 1.00 51.52 741 LEU A C 1
ATOM 1146 O O . LEU A 1 162 ? 13.081 17.705 0.423 1.00 50.78 741 LEU A O 1
ATOM 1151 N N . ILE A 1 163 ? 12.899 15.547 1.094 1.00 50.80 742 ILE A N 1
ATOM 1152 C CA . ILE A 1 163 ? 14.305 15.210 0.977 1.00 45.15 742 ILE A CA 1
ATOM 1153 C C . ILE A 1 163 ? 14.433 13.958 0.117 1.00 48.44 742 ILE A C 1
ATOM 1154 O O . ILE A 1 163 ? 13.742 12.971 0.324 1.00 49.75 742 ILE A O 1
ATOM 1159 N N . MET A 1 164 ? 15.296 14.040 -0.887 1.00 51.41 743 MET A N 1
ATOM 1160 C CA . MET A 1 164 ? 15.460 13.025 -1.891 1.00 45.60 743 MET A CA 1
ATOM 1161 C C . MET A 1 164 ? 16.923 12.816 -2.001 1.00 43.92 743 MET A C 1
ATOM 1162 O O . MET A 1 164 ? 17.667 13.771 -1.894 1.00 44.19 743 MET A O 1
ATOM 1167 N N . MET A 1 165 ? 17.347 11.575 -2.217 1.00 44.20 744 MET A N 1
ATOM 1168 C CA . MET A 1 165 ? 18.755 11.287 -2.250 1.00 44.63 744 MET A CA 1
ATOM 1169 C C . MET A 1 165 ? 19.069 10.230 -3.220 1.00 46.71 744 MET A C 1
ATOM 1170 O O . MET A 1 165 ? 18.214 9.472 -3.587 1.00 53.09 744 MET A O 1
ATOM 1175 N N . SER A 1 166 ? 20.334 10.209 -3.621 1.00 50.49 745 SER A N 1
ATOM 1176 C CA . SER A 1 166 ? 20.889 9.200 -4.489 1.00 49.68 745 SER A CA 1
ATOM 1177 C C . SER A 1 166 ? 21.265 7.988 -3.646 1.00 47.95 745 SER A C 1
ATOM 1178 O O . SER A 1 166 ? 21.598 8.118 -2.490 1.00 52.69 745 SER A O 1
ATOM 1181 N N . ASP A 1 167 ? 21.253 6.818 -4.264 1.00 50.57 746 ASP A N 1
ATOM 1182 C CA . ASP A 1 167 ? 21.675 5.558 -3.642 1.00 50.43 746 ASP A CA 1
ATOM 1183 C C . ASP A 1 167 ? 23.020 5.635 -2.943 1.00 49.14 746 ASP A C 1
ATOM 1184 O O . ASP A 1 167 ? 23.186 5.083 -1.852 0.50 49.08 746 ASP A O 1
ATOM 1189 N N . GLY A 1 168 ? 23.967 6.348 -3.541 1.00 47.94 747 GLY A N 1
ATOM 1190 C CA . GLY A 1 168 ? 25.309 6.467 -2.979 1.00 48.26 747 GLY A CA 1
ATOM 1191 C C . GLY A 1 168 ? 25.340 7.053 -1.586 1.00 51.58 747 GLY A C 1
ATOM 1192 O O . GLY A 1 168 ? 26.089 6.576 -0.740 1.00 56.49 747 GLY A O 1
ATOM 1193 N N . ILE A 1 169 ? 24.521 8.081 -1.348 1.00 52.88 748 ILE A N 1
ATOM 1194 C CA . ILE A 1 169 ? 24.459 8.721 -0.042 1.00 50.82 748 ILE A CA 1
ATOM 1195 C C . ILE A 1 169 ? 23.557 7.933 0.896 1.00 54.16 748 ILE A C 1
ATOM 1196 O O . ILE A 1 169 ? 23.846 7.856 2.090 1.00 54.89 748 ILE A O 1
ATOM 1201 N N . PHE A 1 170 ? 22.482 7.338 0.383 1.00 51.76 749 PHE A N 1
ATOM 1202 C CA . PHE A 1 170 ? 21.625 6.494 1.235 1.00 54.58 749 PHE A CA 1
ATOM 1203 C C . PHE A 1 170 ? 22.392 5.347 1.866 1.00 53.33 749 PHE A C 1
ATOM 1204 O O . PHE A 1 170 ? 22.317 5.137 3.079 1.00 49.71 749 PHE A O 1
ATOM 1212 N N . GLU A 1 171 ? 23.143 4.655 1.002 1.00 59.78 750 GLU A N 1
ATOM 1213 C CA . GLU A 1 171 ? 24.080 3.560 1.341 1.00 59.29 750 GLU A CA 1
ATOM 1214 C C . GLU A 1 171 ? 25.446 3.997 1.892 1.00 51.35 750 GLU A C 1
ATOM 1215 O O . GLU A 1 171 ? 26.307 3.153 2.155 1.00 48.83 750 GLU A O 1
ATOM 1221 N N . GLY A 1 172 ? 25.666 5.289 2.050 1.00 48.64 751 GLY A N 1
ATOM 1222 C CA . GLY A 1 172 ? 26.981 5.797 2.431 1.00 52.72 751 GLY A CA 1
ATOM 1223 C C . GLY A 1 172 ? 27.429 5.586 3.866 1.00 51.29 751 GLY A C 1
ATOM 1224 O O . GLY A 1 172 ? 28.613 5.410 4.102 1.00 53.46 751 GLY A O 1
ATOM 1225 N N . PRO A 1 173 ? 26.506 5.645 4.837 1.00 52.68 752 PRO A N 1
ATOM 1226 C CA . PRO A 1 173 ? 27.008 5.607 6.223 1.00 57.47 752 PRO A CA 1
ATOM 1227 C C . PRO A 1 173 ? 27.709 4.294 6.517 1.00 64.55 752 PRO A C 1
ATOM 1228 O O . PRO A 1 173 ? 27.103 3.239 6.319 1.00 80.81 752 PRO A O 1
ATOM 1232 N N . LYS A 1 174 ? 28.973 4.340 6.941 1.00 75.22 753 LYS A N 1
ATOM 1233 C CA . LYS A 1 174 ? 29.706 3.103 7.313 1.00 79.84 753 LYS A CA 1
ATOM 1234 C C . LYS A 1 174 ? 29.315 2.599 8.686 1.00 77.75 753 LYS A C 1
ATOM 1235 O O . LYS A 1 174 ? 28.924 3.375 9.558 1.00 79.30 753 LYS A O 1
ATOM 1241 N N . HIS A 1 175 ? 29.451 1.289 8.862 1.00 83.50 754 HIS A N 1
ATOM 1242 C CA . HIS A 1 175 ? 29.161 0.612 10.131 1.00 87.81 754 HIS A CA 1
ATOM 1243 C C . HIS A 1 175 ? 27.729 0.805 10.563 1.00 81.17 754 HIS A C 1
ATOM 1244 O O . HIS A 1 175 ? 27.450 0.874 11.766 1.00 74.98 754 HIS A O 1
ATOM 1251 N N . VAL A 1 176 ? 26.840 0.889 9.569 1.00 81.27 755 VAL A N 1
ATOM 1252 C CA . VAL A 1 176 ? 25.415 1.141 9.773 1.00 78.54 755 VAL A CA 1
ATOM 1253 C C . VAL A 1 176 ? 24.634 0.135 8.933 1.00 78.80 755 VAL A C 1
ATOM 1254 O O . VAL A 1 176 ? 24.726 0.134 7.704 1.00 76.32 755 VAL A O 1
ATOM 1258 N N . GLU A 1 177 ? 23.826 -0.674 9.613 1.00 81.54 756 GLU A N 1
ATOM 1259 C CA . GLU A 1 177 ? 23.165 -1.828 9.013 1.00 80.92 756 GLU A CA 1
ATOM 1260 C C . GLU A 1 177 ? 21.822 -1.421 8.446 1.00 78.16 756 GLU A C 1
ATOM 1261 O O . GLU A 1 177 ? 21.485 -1.789 7.321 1.00 86.30 756 GLU A O 1
ATOM 1267 N N . ASN A 1 178 ? 21.062 -0.660 9.231 1.00 68.68 757 ASN A N 1
ATOM 1268 C CA . ASN A 1 178 ? 19.795 -0.107 8.781 1.00 60.25 757 ASN A CA 1
ATOM 1269 C C . ASN A 1 178 ? 19.970 1.332 8.307 1.00 67.33 757 ASN A C 1
ATOM 1270 O O . ASN A 1 178 ? 19.996 2.275 9.111 1.00 72.03 757 ASN A O 1
ATOM 1275 N N . HIS A 1 179 ? 20.069 1.514 6.997 1.00 65.42 758 HIS A N 1
ATOM 1276 C CA . HIS A 1 179 ? 20.267 2.852 6.434 1.00 56.32 758 HIS A CA 1
ATOM 1277 C C . HIS A 1 179 ? 19.016 3.765 6.568 1.00 48.97 758 HIS A C 1
ATOM 1278 O O . HIS A 1 179 ? 19.104 4.936 6.864 1.00 50.97 758 HIS A O 1
ATOM 1285 N N . ASP A 1 180 ? 17.855 3.213 6.340 1.00 47.14 759 ASP A N 1
ATOM 1286 C CA . ASP A 1 180 ? 16.600 3.944 6.430 1.00 49.80 759 ASP A CA 1
ATOM 1287 C C . ASP A 1 180 ? 16.415 4.660 7.775 1.00 55.25 759 ASP A C 1
ATOM 1288 O O . ASP A 1 180 ? 16.039 5.845 7.868 1.00 52.25 759 ASP A O 1
ATOM 1293 N N . LEU A 1 181 ? 16.664 3.887 8.823 1.00 60.60 760 LEU A N 1
ATOM 1294 C CA . LEU A 1 181 ? 16.476 4.301 10.192 1.00 56.04 760 LEU A CA 1
ATOM 1295 C C . LEU A 1 181 ? 17.532 5.316 10.625 1.00 50.01 760 LEU A C 1
ATOM 1296 O O . LEU A 1 181 ? 17.252 6.199 11.427 1.00 45.04 760 LEU A O 1
ATOM 1301 N N . TRP A 1 182 ? 18.739 5.181 10.082 1.00 51.38 761 TRP A N 1
ATOM 1302 C CA . TRP A 1 182 ? 19.832 6.117 10.320 1.00 50.85 761 TRP A CA 1
ATOM 1303 C C . TRP A 1 182 ? 19.512 7.477 9.741 1.00 49.45 761 TRP A C 1
ATOM 1304 O O . TRP A 1 182 ? 19.590 8.479 10.430 1.00 46.58 761 TRP A O 1
ATOM 1315 N N . MET A 1 183 ? 19.120 7.514 8.479 1.00 50.50 762 MET A N 1
ATOM 1316 C CA . MET A 1 183 ? 18.641 8.764 7.894 1.00 53.26 762 MET A CA 1
ATOM 1317 C C . MET A 1 183 ? 17.488 9.350 8.682 1.00 51.05 762 MET A C 1
ATOM 1318 O O . MET A 1 183 ? 17.525 10.530 9.030 1.00 55.33 762 MET A O 1
ATOM 1323 N N . LYS A 1 184 ? 16.474 8.528 8.945 1.00 49.63 763 LYS A N 1
ATOM 1324 C CA . LYS A 1 184 ? 15.317 8.938 9.738 1.00 50.73 763 LYS A CA 1
ATOM 1325 C C . LYS A 1 184 ? 15.729 9.681 10.983 1.00 54.53 763 LYS A C 1
ATOM 1326 O O . LYS A 1 184 ? 15.249 10.764 11.228 1.00 59.63 763 LYS A O 1
ATOM 1332 N N . ARG A 1 185 ? 16.621 9.078 11.765 1.00 61.77 764 ARG A N 1
ATOM 1333 C CA . ARG A 1 185 ? 17.104 9.677 13.007 1.00 59.66 764 ARG A CA 1
ATOM 1334 C C . ARG A 1 185 ? 17.748 11.001 12.685 1.00 56.17 764 ARG A C 1
ATOM 1335 O O . ARG A 1 185 ? 17.339 12.033 13.218 1.00 57.45 764 ARG A O 1
ATOM 1343 N N . LYS A 1 186 ? 18.698 10.996 11.758 1.00 57.53 765 LYS A N 1
ATOM 1344 C CA . LYS A 1 186 ? 19.442 12.220 11.443 1.00 58.64 765 LYS A CA 1
ATOM 1345 C C . LYS A 1 186 ? 18.533 13.376 10.971 1.00 55.94 765 LYS A C 1
ATOM 1346 O O . LYS A 1 186 ? 18.799 14.540 11.268 1.00 49.61 765 LYS A O 1
ATOM 1352 N N . MET A 1 187 ? 17.439 13.056 10.289 1.00 57.37 766 MET A N 1
ATOM 1353 C CA . MET A 1 187 ? 16.490 14.093 9.888 1.00 57.35 766 MET A CA 1
ATOM 1354 C C . MET A 1 187 ? 15.690 14.578 11.087 1.00 54.58 766 MET A C 1
ATOM 1355 O O . MET A 1 187 ? 15.598 15.772 11.313 1.00 54.05 766 MET A O 1
ATOM 1360 N N . LYS A 1 188 ? 15.120 13.658 11.854 1.00 59.59 767 LYS A N 1
ATOM 1361 C CA . LYS A 1 188 ? 14.555 14.004 13.166 1.00 65.79 767 LYS A CA 1
ATOM 1362 C C . LYS A 1 188 ? 15.482 14.952 13.991 1.00 60.90 767 LYS A C 1
ATOM 1363 O O . LYS A 1 188 ? 15.029 15.938 14.526 1.00 58.21 767 LYS A O 1
ATOM 1369 N N . GLY A 1 189 ? 16.778 14.680 14.041 1.00 60.90 768 GLY A N 1
ATOM 1370 C CA . GLY A 1 189 ? 17.707 15.479 14.862 1.00 64.28 768 GLY A CA 1
ATOM 1371 C C . GLY A 1 189 ? 18.107 16.875 14.399 1.00 65.61 768 GLY A C 1
ATOM 1372 O O . GLY A 1 189 ? 18.770 17.615 15.127 0.50 60.74 768 GLY A O 1
ATOM 1373 N N . LEU A 1 190 ? 17.749 17.210 13.168 1.00 74.09 769 LEU A N 1
ATOM 1374 C CA . LEU A 1 190 ? 17.957 18.544 12.632 1.00 74.00 769 LEU A CA 1
ATOM 1375 C C . LEU A 1 190 ? 17.064 19.560 13.317 1.00 74.05 769 LEU A C 1
ATOM 1376 O O . LEU A 1 190 ? 15.931 19.241 13.704 1.00 77.95 769 LEU A O 1
ATOM 1381 N N . LYS A 1 191 ? 17.566 20.786 13.409 1.00 71.59 770 LYS A N 1
ATOM 1382 C CA . LYS A 1 191 ? 16.797 21.898 13.958 1.00 80.03 770 LYS A CA 1
ATOM 1383 C C . LYS A 1 191 ? 16.585 23.038 12.949 1.00 73.63 770 LYS A C 1
ATOM 1384 O O . LYS A 1 191 ? 15.473 23.592 12.877 1.00 76.87 770 LYS A O 1
ATOM 1390 N N . THR A 1 192 ? 17.620 23.380 12.178 1.00 59.97 771 THR A N 1
ATOM 1391 C CA . THR A 1 192 ? 17.436 24.194 10.943 1.00 57.85 771 THR A CA 1
ATOM 1392 C C . THR A 1 192 ? 16.316 23.730 9.992 1.00 54.23 771 THR A C 1
ATOM 1393 O O . THR A 1 192 ? 16.052 22.541 9.832 1.00 56.40 771 THR A O 1
ATOM 1397 N N . ASN A 1 193 ? 15.659 24.706 9.385 1.00 58.62 772 ASN A N 1
ATOM 1398 C CA . ASN A 1 193 ? 14.638 24.505 8.345 1.00 56.68 772 ASN A CA 1
ATOM 1399 C C . ASN A 1 193 ? 15.147 24.987 6.979 1.00 52.89 772 ASN A C 1
ATOM 1400 O O . ASN A 1 193 ? 14.400 24.988 5.988 1.00 48.30 772 ASN A O 1
ATOM 1405 N N . ASP A 1 194 ? 16.416 25.381 6.919 1.00 50.36 773 ASP A N 1
ATOM 1406 C CA . ASP A 1 194 ? 17.008 25.816 5.677 1.00 56.25 773 ASP A CA 1
ATOM 1407 C C . ASP A 1 194 ? 17.294 24.603 4.788 1.00 55.18 773 ASP A C 1
ATOM 1408 O O . ASP A 1 194 ? 18.037 23.714 5.216 1.00 55.51 773 ASP A O 1
ATOM 1413 N N . PRO A 1 195 ? 16.720 24.565 3.562 1.00 52.99 774 PRO A N 1
ATOM 1414 C CA . PRO A 1 195 ? 17.000 23.480 2.608 1.00 50.53 774 PRO A CA 1
ATOM 1415 C C . PRO A 1 195 ? 18.471 23.208 2.345 1.00 46.51 774 PRO A C 1
ATOM 1416 O O . PRO A 1 195 ? 18.897 22.060 2.418 1.00 49.82 774 PRO A O 1
ATOM 1420 N N . GLN A 1 196 ? 19.247 24.245 2.080 1.00 48.07 775 GLN A N 1
ATOM 1421 C CA . GLN A 1 196 ? 20.666 24.072 1.775 1.00 49.52 775 GLN A CA 1
ATOM 1422 C C . GLN A 1 196 ? 21.492 23.678 2.980 1.00 52.14 775 GLN A C 1
ATOM 1423 O O . GLN A 1 196 ? 22.451 22.920 2.848 1.00 57.73 775 GLN A O 1
ATOM 1429 N N . GLU A 1 197 ? 21.162 24.208 4.147 1.00 55.46 776 GLU A N 1
ATOM 1430 C CA . GLU A 1 197 ? 21.887 23.815 5.354 1.00 57.58 776 GLU A CA 1
ATOM 1431 C C . GLU A 1 197 ? 21.616 22.353 5.599 1.00 52.69 776 GLU A C 1
ATOM 1432 O O . GLU A 1 197 ? 22.543 21.576 5.867 1.00 57.99 776 GLU A O 1
ATOM 1438 N N . ILE A 1 198 ? 20.351 21.970 5.467 1.00 48.71 777 ILE A N 1
ATOM 1439 C CA . ILE A 1 198 ? 19.973 20.566 5.649 1.00 49.10 777 ILE A CA 1
ATOM 1440 C C . ILE A 1 198 ? 20.709 19.676 4.655 1.00 45.67 777 ILE A C 1
ATOM 1441 O O . ILE A 1 198 ? 21.293 18.691 5.043 1.00 48.43 777 ILE A O 1
ATOM 1446 N N . ALA A 1 199 ? 20.719 20.041 3.387 1.00 46.14 778 ALA A N 1
ATOM 1447 C CA . ALA A 1 199 ? 21.492 19.275 2.425 1.00 50.03 778 ALA A CA 1
ATOM 1448 C C . ALA A 1 199 ? 22.918 19.033 2.920 1.00 52.19 778 ALA A C 1
ATOM 1449 O O . ALA A 1 199 ? 23.339 17.894 3.068 1.00 56.33 778 ALA A O 1
ATOM 1451 N N . ASP A 1 200 ? 23.637 20.105 3.208 1.00 57.30 779 ASP A N 1
ATOM 1452 C CA . ASP A 1 200 ? 25.057 20.015 3.584 1.00 58.96 779 ASP A CA 1
ATOM 1453 C C . ASP A 1 200 ? 25.273 19.248 4.900 1.00 58.47 779 ASP A C 1
ATOM 1454 O O . ASP A 1 200 ? 26.301 18.601 5.079 1.00 54.84 779 ASP A O 1
ATOM 1459 N N . LEU A 1 201 ? 24.317 19.332 5.822 1.00 58.81 780 LEU A N 1
ATOM 1460 C CA . LEU A 1 201 ? 24.468 18.668 7.122 1.00 61.13 780 LEU A CA 1
ATOM 1461 C C . LEU A 1 201 ? 24.406 17.171 6.957 1.00 62.99 780 LEU A C 1
ATOM 1462 O O . LEU A 1 201 ? 25.233 16.438 7.503 1.00 65.30 780 LEU A O 1
ATOM 1467 N N . LEU A 1 202 ? 23.415 16.714 6.203 1.00 60.09 781 LEU A N 1
ATOM 1468 C CA . LEU A 1 202 ? 23.287 15.290 5.935 1.00 57.66 781 LEU A CA 1
ATOM 1469 C C . LEU A 1 202 ? 24.545 14.754 5.277 1.00 54.21 781 LEU A C 1
ATOM 1470 O O . LEU A 1 202 ? 25.086 13.734 5.702 1.00 56.75 781 LEU A O 1
ATOM 1475 N N . MET A 1 203 ? 25.036 15.473 4.287 1.00 49.66 782 MET A N 1
ATOM 1476 C CA . MET A 1 203 ? 26.281 15.092 3.643 1.00 55.71 782 MET A CA 1
ATOM 1477 C C . MET A 1 203 ? 27.459 14.903 4.621 1.00 55.07 782 MET A C 1
ATOM 1478 O O . MET A 1 203 ? 28.163 13.902 4.553 1.00 61.14 782 MET A O 1
ATOM 1483 N N . GLU A 1 204 ? 27.659 15.864 5.510 1.00 59.04 783 GLU A N 1
ATOM 1484 C CA . GLU A 1 204 ? 28.744 15.818 6.486 1.00 66.16 783 GLU A CA 1
ATOM 1485 C C . GLU A 1 204 ? 28.591 14.674 7.494 1.00 62.36 783 GLU A C 1
ATOM 1486 O O . GLU A 1 204 ? 29.576 14.052 7.877 1.00 64.44 783 GLU A O 1
ATOM 1492 N N . GLU A 1 205 ? 27.370 14.376 7.908 1.00 58.80 784 GLU A N 1
ATOM 1493 C CA . GLU A 1 205 ? 27.154 13.280 8.839 1.00 64.05 784 GLU A CA 1
ATOM 1494 C C . GLU A 1 205 ? 27.577 11.935 8.258 1.00 66.17 784 GLU A C 1
ATOM 1495 O O . GLU A 1 205 ? 28.146 11.104 8.990 1.00 69.28 784 GLU A O 1
ATOM 1501 N N . VAL A 1 206 ? 27.310 11.708 6.963 1.00 59.86 785 VAL A N 1
ATOM 1502 C CA . VAL A 1 206 ? 27.646 10.417 6.374 1.00 57.28 785 VAL A CA 1
ATOM 1503 C C . VAL A 1 206 ? 29.141 10.397 6.056 1.00 60.47 785 VAL A C 1
ATOM 1504 O O . VAL A 1 206 ? 29.779 9.349 6.195 1.00 56.01 785 VAL A O 1
ATOM 1508 N N . ILE A 1 207 ? 29.703 11.537 5.667 1.00 56.09 786 ILE A N 1
ATOM 1509 C CA . ILE A 1 207 ? 31.150 11.600 5.422 1.00 65.14 786 ILE A CA 1
ATOM 1510 C C . ILE A 1 207 ? 31.949 11.497 6.719 1.00 64.66 786 ILE A C 1
ATOM 1511 O O . ILE A 1 207 ? 32.995 10.858 6.763 1.00 71.42 786 ILE A O 1
ATOM 1516 N N . ARG A 1 208 ? 31.452 12.098 7.780 1.00 66.16 787 ARG A N 1
ATOM 1517 C CA . ARG A 1 208 ? 32.068 11.887 9.073 1.00 76.15 787 ARG A CA 1
ATOM 1518 C C . ARG A 1 208 ? 32.127 10.393 9.390 1.00 75.29 787 ARG A C 1
ATOM 1519 O O . ARG A 1 208 ? 33.192 9.900 9.761 1.00 76.25 787 ARG A O 1
ATOM 1527 N N . THR A 1 209 ? 31.026 9.666 9.172 1.00 72.78 788 THR A N 1
ATOM 1528 C CA . THR A 1 209 ? 30.997 8.215 9.462 1.00 77.12 788 THR A CA 1
ATOM 1529 C C . THR A 1 209 ? 32.043 7.398 8.716 1.00 78.55 788 THR A C 1
ATOM 1530 O O . THR A 1 209 ? 32.437 6.344 9.198 1.00 87.69 788 THR A O 1
ATOM 1534 N N . ARG A 1 210 ? 32.458 7.852 7.536 1.00 79.81 789 ARG A N 1
ATOM 1535 C CA . ARG A 1 210 ? 33.499 7.153 6.780 1.00 80.40 789 ARG A CA 1
ATOM 1536 C C . ARG A 1 210 ? 34.824 7.916 6.812 1.00 89.75 789 ARG A C 1
ATOM 1537 O O . ARG A 1 210 ? 35.725 7.645 6.015 1.00 90.47 789 ARG A O 1
ATOM 1545 N N . SER A 1 211 ? 34.941 8.854 7.757 1.00 97.89 790 SER A N 1
ATOM 1546 C CA . SER A 1 211 ? 36.200 9.521 8.066 1.00 96.13 790 SER A CA 1
ATOM 1547 C C . SER A 1 211 ? 36.841 10.140 6.823 1.00 93.68 790 SER A C 1
ATOM 1548 O O . SER A 1 211 ? 38.049 10.008 6.607 0.50 95.03 790 SER A O 1
ATOM 1551 N N . GLY A 1 212 ? 36.017 10.786 5.998 1.00 89.05 791 GLY A N 1
ATOM 1552 C CA . GLY A 1 212 ? 36.501 11.520 4.830 1.00 84.16 791 GLY A CA 1
ATOM 1553 C C . GLY A 1 212 ? 36.500 10.780 3.507 1.00 90.52 791 GLY A C 1
ATOM 1554 O O . GLY A 1 212 ? 36.424 11.437 2.463 1.00 93.14 791 GLY A O 1
ATOM 1555 N N . GLN A 1 213 ? 36.579 9.438 3.522 1.00 94.49 792 GLN A N 1
ATOM 1556 C CA . GLN A 1 213 ? 36.666 8.644 2.262 1.00 92.12 792 GLN A CA 1
ATOM 1557 C C . GLN A 1 213 ? 35.273 8.541 1.592 1.00 94.10 792 GLN A C 1
ATOM 1558 O O . GLN A 1 213 ? 34.273 8.354 2.269 1.00 88.59 792 GLN A O 1
ATOM 1564 N N . ILE A 1 214 ? 35.221 8.672 0.266 1.00 96.37 793 ILE A N 1
ATOM 1565 C CA . ILE A 1 214 ? 33.948 8.734 -0.466 1.00 89.26 793 ILE A CA 1
ATOM 1566 C C . ILE A 1 214 ? 33.845 7.624 -1.532 1.00 87.70 793 ILE A C 1
ATOM 1567 O O . ILE A 1 214 ? 34.365 7.741 -2.649 1.00 82.27 793 ILE A O 1
ATOM 1572 N N . GLU A 1 215 ? 33.144 6.558 -1.163 1.00 88.70 794 GLU A N 1
ATOM 1573 C CA . GLU A 1 215 ? 33.063 5.350 -1.967 1.00 95.21 794 GLU A CA 1
ATOM 1574 C C . GLU A 1 215 ? 32.210 5.541 -3.229 1.00 94.62 794 GLU A C 1
ATOM 1575 O O . GLU A 1 215 ? 32.398 4.826 -4.211 1.00 101.21 794 GLU A O 1
ATOM 1581 N N . ASP A 1 216 ? 31.272 6.487 -3.200 1.00 88.29 795 ASP A N 1
ATOM 1582 C CA . ASP A 1 216 ? 30.303 6.674 -4.290 1.00 82.65 795 ASP A CA 1
ATOM 1583 C C . ASP A 1 216 ? 29.965 8.144 -4.485 1.00 73.64 795 ASP A C 1
ATOM 1584 O O . ASP A 1 216 ? 30.222 8.983 -3.625 1.00 75.00 795 ASP A O 1
ATOM 1589 N N . ASP A 1 217 ? 29.354 8.448 -5.614 1.00 63.15 796 ASP A N 1
ATOM 1590 C CA . ASP A 1 217 ? 28.739 9.743 -5.784 1.00 63.88 796 ASP A CA 1
ATOM 1591 C C . ASP A 1 217 ? 27.584 9.821 -4.812 1.00 61.55 796 ASP A C 1
ATOM 1592 O O . ASP A 1 217 ? 26.849 8.850 -4.657 1.00 56.07 796 ASP A O 1
ATOM 1597 N N . MET A 1 218 ? 27.453 10.969 -4.151 1.00 56.30 797 MET A N 1
ATOM 1598 C CA . MET A 1 218 ? 26.490 11.156 -3.095 1.00 53.87 797 MET A CA 1
ATOM 1599 C C . MET A 1 218 ? 25.759 12.425 -3.375 1.00 51.35 797 MET A C 1
ATOM 1600 O O . MET A 1 218 ? 26.380 13.387 -3.745 1.00 53.49 797 MET A O 1
ATOM 1605 N N . THR A 1 219 ? 24.439 12.414 -3.228 1.00 48.12 798 THR A N 1
ATOM 1606 C CA . THR A 1 219 ? 23.602 13.528 -3.664 1.00 46.90 798 THR A CA 1
ATOM 1607 C C . THR A 1 219 ? 22.273 13.531 -2.919 1.00 47.75 798 THR A C 1
ATOM 1608 O O . THR A 1 219 ? 21.652 12.494 -2.718 1.00 47.68 798 THR A O 1
ATOM 1612 N N . VAL A 1 220 ? 21.847 14.725 -2.535 1.00 44.88 799 VAL A N 1
ATO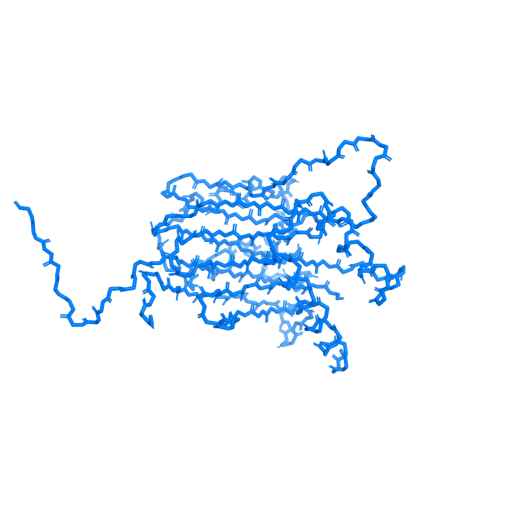M 1613 C CA . VAL A 1 220 ? 20.651 14.901 -1.769 1.00 43.07 799 VAL A CA 1
ATOM 1614 C C . VAL A 1 220 ? 20.078 16.232 -2.161 1.00 42.73 799 VAL A C 1
ATOM 1615 O O . VAL A 1 220 ? 20.821 17.177 -2.313 1.00 39.22 799 VAL A O 1
ATOM 1619 N N . VAL A 1 221 ? 18.756 16.296 -2.355 1.00 44.55 800 VAL A N 1
ATOM 1620 C CA . VAL A 1 221 ? 18.113 17.561 -2.504 1.00 42.22 800 VAL A CA 1
ATOM 1621 C C . VAL A 1 221 ? 16.967 17.656 -1.538 1.00 42.72 800 VAL A C 1
ATOM 1622 O O . VAL A 1 221 ? 16.295 16.684 -1.214 0.50 36.23 800 VAL A O 1
ATOM 1626 N N . VAL A 1 222 ? 16.809 18.893 -1.075 1.00 46.52 801 VAL A N 1
ATOM 1627 C CA . VAL A 1 222 ? 15.834 19.273 -0.112 1.00 43.21 801 VAL A CA 1
ATOM 1628 C C . VAL A 1 222 ? 15.004 20.370 -0.719 1.00 44.22 801 VAL A C 1
ATOM 1629 O O . VAL A 1 222 ? 15.547 21.291 -1.321 1.00 46.85 801 VAL A O 1
ATOM 1633 N N . VAL A 1 223 ? 13.698 20.276 -0.528 1.00 40.36 802 VAL A N 1
ATOM 1634 C CA . VAL A 1 223 ? 12.793 21.294 -0.960 1.00 42.71 802 VAL A CA 1
ATOM 1635 C C . VAL A 1 223 ? 11.840 21.621 0.175 1.00 50.01 802 VAL A C 1
ATOM 1636 O O . VAL A 1 223 ? 11.127 20.719 0.662 1.00 52.65 802 VAL A O 1
ATOM 1640 N N . ARG A 1 224 ? 11.799 22.893 0.581 1.00 49.23 803 AR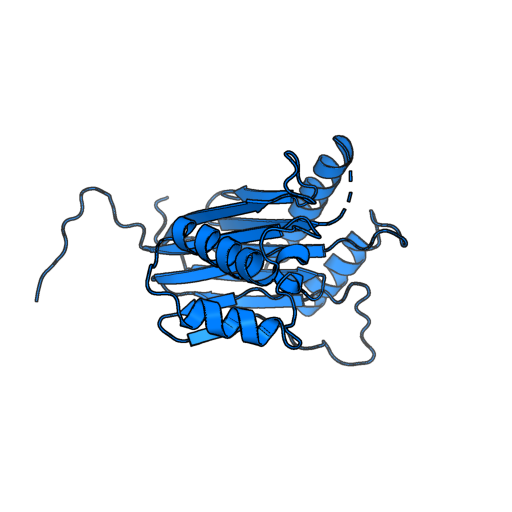G A N 1
ATOM 1641 C CA . ARG A 1 224 ? 10.761 23.372 1.486 1.00 45.92 803 ARG A CA 1
ATOM 1642 C C . ARG A 1 224 ? 9.649 23.978 0.677 1.00 45.86 803 ARG A C 1
ATOM 1643 O O . ARG A 1 224 ? 9.877 24.606 -0.342 1.00 46.64 803 ARG A O 1
ATOM 1651 N N . ILE A 1 225 ? 8.444 23.803 1.185 1.00 52.04 804 ILE A N 1
ATOM 1652 C CA . ILE A 1 225 ? 7.222 24.211 0.545 1.00 55.70 804 ILE A CA 1
ATOM 1653 C C . ILE A 1 225 ? 6.660 25.334 1.435 1.00 55.25 804 ILE A C 1
ATOM 1654 O O . ILE A 1 225 ? 6.443 25.144 2.633 1.00 50.05 804 ILE A O 1
ATOM 1659 N N . ASP A 1 226 ? 6.500 26.519 0.843 1.00 56.59 805 ASP A N 1
ATOM 1660 C CA . ASP A 1 226 ? 6.062 27.716 1.539 1.00 57.69 805 ASP A CA 1
ATOM 1661 C C . ASP A 1 226 ? 4.809 28.298 0.904 1.00 66.16 805 ASP A C 1
ATOM 1662 O O . ASP A 1 226 ? 4.532 28.061 -0.274 1.00 74.74 805 ASP A O 1
ATOM 1667 N N . HIS A 1 227 ? 4.038 29.040 1.694 1.00 61.35 806 HIS A N 1
ATOM 1668 C CA . HIS A 1 227 ? 3.043 29.965 1.146 1.00 63.77 806 HIS A CA 1
ATOM 1669 C C . HIS A 1 227 ? 3.755 31.052 0.314 1.00 68.35 806 HIS A C 1
ATOM 1670 O O . HIS A 1 227 ? 4.768 31.632 0.776 1.00 67.52 806 HIS A O 1
ATOM 1677 N N . ASN A 1 228 ? 3.225 31.340 -0.881 1.00 60.47 807 ASN A N 1
ATOM 1678 C CA . ASN A 1 228 ? 3.798 32.360 -1.754 1.00 62.09 807 ASN A CA 1
ATOM 1679 C C . ASN A 1 228 ? 3.238 33.686 -1.321 1.00 69.28 807 ASN A C 1
ATOM 1680 O O . ASN A 1 228 ? 2.289 34.217 -1.912 1.00 68.03 807 ASN A O 1
ATOM 1685 N N . THR A 1 229 ? 3.813 34.195 -0.244 1.00 72.88 808 THR A N 1
ATOM 1686 C CA . THR A 1 229 ? 3.332 35.401 0.381 1.00 70.69 808 THR A CA 1
ATOM 1687 C C . THR A 1 229 ? 4.115 36.550 -0.225 1.00 72.69 808 THR A C 1
ATOM 1688 O O . THR A 1 229 ? 5.351 36.532 -0.241 1.00 57.95 808 THR A O 1
ATOM 1692 N N . PRO A 1 230 ? 3.396 37.563 -0.723 1.00 76.65 809 PRO A N 1
ATOM 1693 C CA . PRO A 1 230 ? 4.125 38.593 -1.453 1.00 77.66 809 PRO A CA 1
ATOM 1694 C C . PRO A 1 230 ? 5.187 39.286 -0.585 1.00 81.60 809 PRO A C 1
ATOM 1695 O O . PRO A 1 230 ? 5.067 39.352 0.645 1.00 79.29 809 PRO A O 1
ATOM 1699 N N . LYS A 1 231 ? 6.218 39.786 -1.247 1.00 82.88 810 LYS A N 1
ATOM 1700 C CA . LYS A 1 231 ? 7.411 40.299 -0.577 1.00 92.22 810 LYS A CA 1
ATOM 1701 C C . LYS A 1 231 ? 7.061 41.477 0.352 1.00 87.27 810 LYS A C 1
ATOM 1702 O O . LYS A 1 231 ? 7.568 41.585 1.479 1.00 82.53 810 LYS A O 1
ATOM 1708 N N . TRP A 1 232 ? 6.156 42.323 -0.147 1.00 78.26 811 TRP A N 1
ATOM 1709 C CA . TRP A 1 232 ? 5.645 43.521 0.554 1.00 71.21 811 TRP A CA 1
ATOM 1710 C C . TRP A 1 232 ? 4.716 43.271 1.743 1.00 69.81 811 TRP A C 1
ATOM 1711 O O . TRP A 1 232 ? 4.352 44.221 2.421 1.00 68.09 811 TRP A O 1
ATOM 1722 N N . ALA A 1 233 ? 4.303 42.029 1.990 1.00 72.00 812 ALA A N 1
ATOM 1723 C CA . ALA A 1 233 ? 3.454 41.741 3.141 1.00 76.28 812 ALA A CA 1
ATOM 1724 C C . ALA A 1 233 ? 4.201 41.966 4.453 1.00 81.10 812 ALA A C 1
ATOM 1725 O O . ALA A 1 233 ? 5.410 41.726 4.543 1.00 81.00 812 ALA A O 1
ATOM 1727 N N . SER A 1 234 ? 3.457 42.478 5.436 1.00 81.01 813 SER A N 1
ATOM 1728 C CA . SER A 1 234 ? 3.849 42.512 6.835 1.00 83.60 813 SER A CA 1
ATOM 1729 C C . SER A 1 234 ? 3.139 41.356 7.572 1.00 86.89 813 SER A C 1
ATOM 1730 O O . SER A 1 234 ? 2.100 40.877 7.105 1.00 75.98 813 SER A O 1
ATOM 1733 N N . ILE A 1 235 ? 3.676 40.945 8.730 1.00 92.39 814 ILE A N 1
ATOM 1734 C CA . ILE A 1 235 ? 3.074 39.876 9.572 1.00 95.86 814 ILE A CA 1
ATOM 1735 C C . ILE A 1 235 ? 1.844 40.473 10.291 1.00 94.95 814 ILE A C 1
ATOM 1736 O O . ILE A 1 235 ? 1.804 41.684 10.497 1.00 85.15 814 ILE A O 1
ATOM 1741 N N . PRO A 1 236 ? 0.826 39.644 10.640 1.00 109.55 815 PRO A N 1
ATOM 1742 C CA . PRO A 1 236 ? -0.191 40.087 11.609 1.00 118.54 815 PRO A CA 1
ATOM 1743 C C . PRO A 1 236 ? 0.086 39.565 13.047 1.00 129.03 815 PRO A C 1
ATOM 1744 O O . PRO A 1 236 ? 0.883 38.631 13.224 1.00 130.11 815 PRO A 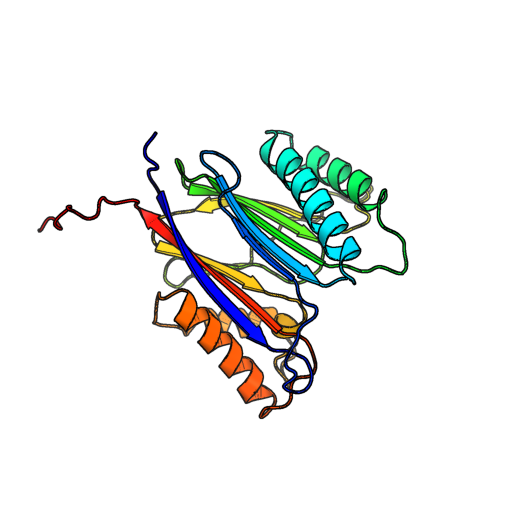O 1
ATOM 1748 N N . VAL A 1 237 ? -0.566 40.167 14.050 1.00 134.54 816 VAL A N 1
ATOM 1749 C CA . VAL A 1 237 ? -0.272 39.919 15.484 1.00 135.28 816 VAL A CA 1
ATOM 1750 C C . VAL A 1 237 ? -1.407 39.129 16.200 1.00 143.91 816 VAL A C 1
ATOM 1751 O O . VAL A 1 237 ? -2.471 38.892 15.605 1.00 130.22 816 VAL A O 1
ATOM 1755 N N . PRO A 1 238 ? -1.162 38.679 17.458 1.00 147.84 817 PRO A N 1
ATOM 1756 C CA . PRO A 1 238 ? -2.225 38.373 18.414 1.00 143.13 817 PRO A CA 1
ATOM 1757 C C . PRO A 1 238 ? -2.193 39.371 19.580 1.00 132.57 817 PRO A C 1
ATOM 1758 O O . PRO A 1 238 ? -3.119 39.417 20.388 1.00 111.08 817 PRO A O 1
#

Solvent-accessible surface area: 12855 Å² total; per-residue (Å²): 238,111,41,46,40,94,28,39,47,2,14,10,108,20,8,121,68,54,37,181,136,38,49,13,30,74,40,50,93,122,45,68,91,115,37,26,3,0,4,2,14,41,76,86,101,188,50,96,140,98,29,76,56,23,20,113,70,2,18,160,23,9,51,70,75,70,86,77,110,77,3,14,128,37,0,14,70,29,20,51,139,110,41,90,118,135,91,194,47,20,15,4,2,1,2,1,2,15,68,74,0,27,1,64,9,2,21,12,32,95,3,5,6,0,10,11,97,58,122,114,3,72,76,5,104,28,104,131,24,77,179,69,105,143,23,112,46,98,3,28,7,17,52,57,105,8,122,39,38,4,3,5,0,0,2,0,37,6,0,23,102,5,4,81,160,32,162,76,41,32,68,32,0,51,148,64,0,97,53,18,190,34,76,58,2,74,93,0,0,73,73,0,15,87,33,0,38,133,42,25,104,49,82,17,94,56,27,2,0,0,1,0,2,53,3,26,102,40,74,51,209,210,51,101,168,122,144,171